Protein AF-A0A257PQI7-F1 (afdb_monomer)

Nearest PDB structures (foldseek):
  3qr8-assembly1_A  TM=7.443E-01  e=5.669E-08  Peduovirus P2
  4s37-assembly6_Q  TM=6.912E-01  e=4.936E-07  Pseudomonas aeruginosa
  4s37-assembly3_G  TM=6.379E-01  e=4.430E-07  Pseudomonas aeruginosa
  7aef-assembly1_q  TM=5.200E-01  e=1.909E-06  Algoriphagus machipongonensis
  6j0m-assembly1_C  TM=5.768E-01  e=4.071E-06  Photorhabdus asymbiotica

Foldseek 3Di:
DVVVVVVVVVVVVVLAAAKFKFFWADADPVQQWTWTQTPDVRDIADTAHEDFPDDDDPDGDDDGDDGGWMWIWGAVVRDSNRIHTDDTDADPVGDDDDADVPKDWDADPQGFIFIADPVGDTDGWQPGDPRDDDDDDPPDDDDDDPFDDDPNDTPVDDDDPPDDDDPDDDDDPDPDD

pLDDT: mean 90.99, std 8.5, range [39.78, 98.12]

Solvent-accessible surface area (backbone atoms only — not comparable to full-atom values): 11338 Å² total; per-residue (Å²): 112,71,68,58,51,52,48,54,50,50,56,60,58,66,63,48,44,68,70,38,44,24,34,28,72,42,72,42,88,88,76,49,30,31,25,34,34,31,56,91,78,71,48,68,52,66,84,24,48,59,62,57,94,41,81,54,96,94,47,66,50,83,79,84,80,54,76,66,41,41,30,36,36,37,32,52,97,15,33,85,88,45,48,32,38,66,50,71,56,71,48,100,91,47,72,77,78,94,67,60,90,80,37,48,76,48,69,50,99,67,54,36,35,45,34,38,46,76,88,73,49,77,46,81,42,38,88,32,82,93,43,74,88,88,86,87,62,100,80,74,87,86,85,90,65,96,60,53,72,59,98,83,44,43,65,79,74,65,82,81,81,92,70,78,91,68,96,72,76,81,71,82,80,78,71,88,129

Radius of gyration: 27.75 Å; Cα contacts (8 Å, |Δi|>4): 233; chains: 1; bounding box: 77×38×82 Å

Secondary structure (DSSP, 8-state):
-HHHHHHHHHHHHHTSPPPEEEEEEEEETTTTEEEEEEETTTEE--SEEPP-SEEETTEEE--PPPTT-EEEEEEGGG-TTSEEEEEEE-BTTBPPPP--TT-EEEE-TT--EEEE-TTS-EEEE--STT-------SS-----SS--EETTEETTT---SSPPP-SPPP-SPPPP-

Structure (mmCIF, N/CA/C/O backbone):
data_AF-A0A257PQI7-F1
#
_entry.id   AF-A0A257PQI7-F1
#
loop_
_atom_site.group_PDB
_atom_site.id
_atom_site.type_symbol
_atom_site.label_atom_id
_atom_site.label_alt_id
_atom_site.label_comp_id
_atom_site.labe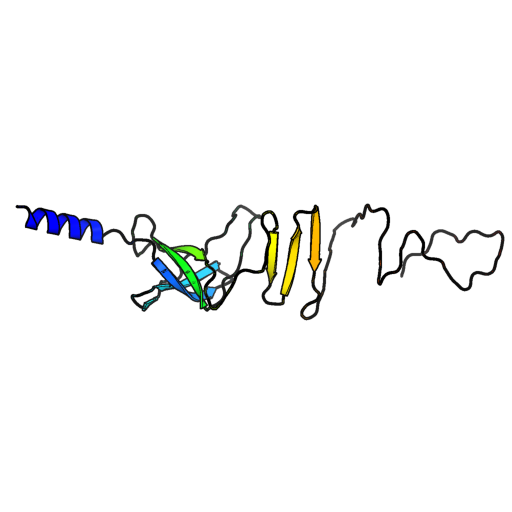l_asym_id
_atom_site.label_entity_id
_atom_site.label_seq_id
_atom_site.pdbx_PDB_ins_code
_atom_site.Cartn_x
_atom_site.Cartn_y
_atom_site.Cartn_z
_atom_site.occupancy
_atom_site.B_iso_or_equiv
_atom_site.auth_seq_id
_atom_site.auth_comp_id
_atom_site.auth_asym_id
_atom_site.auth_atom_id
_atom_site.pdbx_PDB_model_num
ATOM 1 N N . MET A 1 1 ? -38.547 18.983 37.808 1.00 78.81 1 MET A N 1
ATOM 2 C CA . MET A 1 1 ? -38.721 19.033 36.337 1.00 78.81 1 MET A CA 1
ATOM 3 C C . MET A 1 1 ? -37.375 19.045 35.611 1.00 78.81 1 MET A C 1
ATOM 5 O O . MET A 1 1 ? -37.140 18.138 34.829 1.00 78.81 1 MET A O 1
ATOM 9 N N . ILE A 1 2 ? -36.460 19.977 35.915 1.00 90.31 2 ILE A N 1
ATOM 10 C CA . ILE A 1 2 ? -35.155 20.080 35.227 1.00 90.31 2 ILE A CA 1
ATOM 11 C C . ILE A 1 2 ? -34.241 18.849 35.397 1.00 90.31 2 ILE A C 1
ATOM 13 O O . ILE A 1 2 ? -33.637 18.402 34.430 1.00 90.31 2 ILE A O 1
ATOM 17 N N . GLU A 1 3 ? -34.214 18.230 36.581 1.00 93.25 3 GLU A N 1
ATOM 18 C CA . GLU A 1 3 ? -33.419 17.012 36.831 1.00 93.25 3 GLU A CA 1
ATOM 19 C C . GLU A 1 3 ? -33.959 15.779 36.090 1.00 93.25 3 GLU A C 1
ATOM 21 O O . GLU A 1 3 ? -33.195 14.940 35.622 1.00 93.25 3 GLU A O 1
ATOM 26 N N . HIS A 1 4 ? -35.280 15.701 35.895 1.00 90.31 4 HIS A N 1
ATOM 27 C CA . HIS A 1 4 ? -35.891 14.638 35.095 1.00 90.31 4 HIS A CA 1
ATOM 28 C C . HIS A 1 4 ? -35.468 14.765 33.623 1.00 90.31 4 HIS A C 1
ATOM 30 O O . HIS A 1 4 ? -35.110 13.770 32.999 1.00 90.31 4 HIS A O 1
ATOM 36 N N . ILE A 1 5 ? -35.452 15.993 33.091 1.00 92.00 5 ILE A N 1
ATOM 37 C CA . ILE A 1 5 ? -34.998 16.275 31.723 1.00 92.00 5 ILE A CA 1
ATOM 38 C C . ILE A 1 5 ? -33.521 15.900 31.563 1.00 92.00 5 ILE A C 1
ATOM 40 O O . ILE A 1 5 ? -33.185 15.182 30.627 1.00 92.00 5 ILE A O 1
ATOM 44 N N . LYS A 1 6 ? -32.647 16.307 32.496 1.00 94.56 6 LYS A N 1
ATOM 45 C CA . LYS A 1 6 ? -31.221 15.934 32.469 1.00 94.56 6 LYS A CA 1
ATOM 46 C C . LYS A 1 6 ? -31.016 14.419 32.457 1.00 94.56 6 LYS A C 1
ATOM 48 O O . LYS A 1 6 ? -30.188 13.939 31.691 1.00 94.56 6 LYS A O 1
ATOM 53 N N . ARG A 1 7 ? -31.784 13.673 33.260 1.00 93.12 7 ARG A N 1
ATOM 54 C CA . ARG A 1 7 ? -31.714 12.206 33.294 1.00 93.12 7 ARG A CA 1
ATOM 55 C C . ARG A 1 7 ? -32.104 11.580 31.954 1.00 93.12 7 ARG A C 1
ATOM 57 O O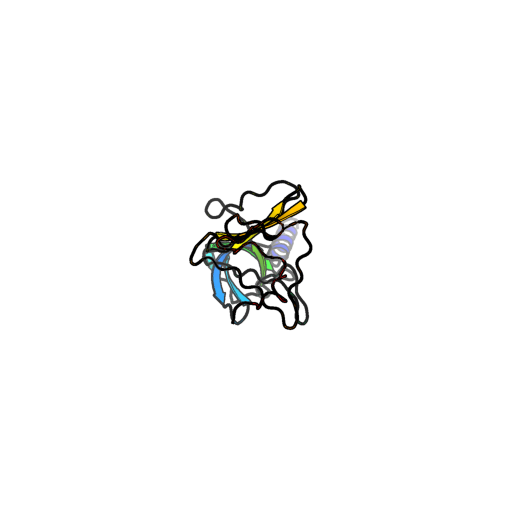 . ARG A 1 7 ? -31.324 10.800 31.426 1.00 93.12 7 ARG A O 1
ATOM 64 N N . ILE A 1 8 ? -33.259 11.948 31.388 1.00 92.56 8 ILE A N 1
ATOM 65 C CA . ILE A 1 8 ? -33.714 11.410 30.089 1.00 92.56 8 ILE A CA 1
ATOM 66 C C . ILE A 1 8 ? -32.708 11.735 28.984 1.00 92.56 8 ILE A C 1
ATOM 68 O O . ILE A 1 8 ? -32.377 10.875 28.175 1.00 92.56 8 ILE A O 1
ATOM 72 N N . VAL A 1 9 ? -32.205 12.971 28.954 1.00 89.94 9 VAL A N 1
ATOM 73 C CA . VAL A 1 9 ? -31.199 13.383 27.969 1.00 89.94 9 VAL A CA 1
ATOM 74 C C . VAL A 1 9 ? -29.905 12.591 28.157 1.00 89.94 9 VAL A C 1
ATOM 76 O O . VAL A 1 9 ? -29.330 12.142 27.172 1.00 89.94 9 VAL A O 1
ATOM 79 N N . GLY A 1 10 ? -29.462 12.367 29.396 1.00 88.94 10 GLY A N 1
ATOM 80 C CA . GLY A 1 10 ? -28.295 11.534 29.691 1.00 88.94 10 GLY A CA 1
ATOM 81 C C . GLY A 1 10 ? -28.466 10.087 29.225 1.00 88.94 10 GLY A C 1
ATOM 82 O O . GLY A 1 10 ? -27.584 9.559 28.553 1.00 88.94 10 GLY A O 1
ATOM 83 N N . GLU A 1 11 ? -29.619 9.474 29.506 1.00 86.62 11 GLU A N 1
ATOM 84 C CA . GLU A 1 11 ? -29.958 8.119 29.051 1.00 86.62 11 GLU A CA 1
ATOM 85 C C . GLU A 1 11 ? -29.973 8.038 27.519 1.00 86.62 11 GLU A C 1
ATOM 87 O O . GLU A 1 11 ? -29.293 7.192 26.943 1.00 86.62 11 GLU A O 1
ATOM 92 N N . TYR A 1 12 ? -30.663 8.965 26.852 1.00 85.25 12 TYR A N 1
ATOM 93 C CA . TYR A 1 12 ? -30.736 9.021 25.392 1.00 85.25 12 TYR A CA 1
ATOM 94 C C . TYR A 1 12 ? -29.359 9.214 24.742 1.00 85.25 12 TYR A C 1
ATOM 96 O O . TYR A 1 12 ? -29.013 8.518 23.793 1.00 85.25 12 TYR A O 1
ATOM 104 N N . LEU A 1 13 ? -28.529 10.116 25.273 1.00 83.81 13 LEU A N 1
ATOM 105 C CA . LEU A 1 13 ? -27.180 10.343 24.748 1.00 83.81 13 LEU A CA 1
ATOM 106 C C . LEU A 1 13 ? -26.245 9.153 24.997 1.00 83.81 13 LEU A C 1
ATOM 108 O O . LEU A 1 13 ? -25.344 8.926 24.193 1.00 83.81 13 LEU A O 1
ATOM 112 N N . SER A 1 14 ? -26.458 8.390 26.074 1.00 81.38 14 SER A N 1
ATOM 113 C CA . SER A 1 14 ? -25.658 7.199 26.386 1.00 81.38 14 SER A CA 1
ATOM 114 C C . SER A 1 14 ? -25.946 6.001 25.475 1.00 81.38 14 SER A C 1
ATOM 116 O O . SER A 1 14 ? -25.125 5.092 25.396 1.00 81.38 14 SER A O 1
ATOM 118 N N . GLN A 1 15 ? -27.076 6.009 24.756 1.00 79.38 15 GLN A N 1
ATOM 119 C CA . GLN A 1 15 ? -27.425 4.958 23.795 1.00 79.38 15 GLN A CA 1
ATOM 120 C C . GLN A 1 15 ? -26.556 4.990 22.533 1.00 79.38 15 GLN A C 1
ATOM 122 O O . GLN A 1 15 ? -26.417 3.965 21.871 1.00 79.38 15 GLN A O 1
ATOM 127 N N . PHE A 1 16 ? -25.958 6.139 22.204 1.00 81.88 16 PHE A N 1
ATOM 128 C CA . PHE A 1 16 ? -25.121 6.286 21.019 1.00 81.88 16 PHE A CA 1
ATOM 129 C C . PHE A 1 16 ? -23.651 6.086 21.365 1.00 81.88 16 PHE A C 1
ATOM 131 O O . PHE A 1 16 ? -23.018 6.923 22.017 1.00 81.88 16 PHE A O 1
ATOM 138 N N . VAL A 1 17 ? -23.077 4.999 20.858 1.00 86.88 17 VAL A N 1
ATOM 139 C CA . VAL A 1 17 ? -21.635 4.790 20.914 1.00 86.88 17 VAL A CA 1
ATOM 140 C C . VAL A 1 17 ? -20.963 5.695 19.886 1.00 86.88 17 VAL A C 1
ATOM 142 O O . VAL A 1 17 ? -21.283 5.689 18.699 1.00 86.88 17 VAL A O 1
ATOM 145 N N . ARG A 1 18 ? -20.025 6.510 20.361 1.00 90.25 18 ARG A N 1
ATOM 146 C CA . ARG A 1 18 ? -19.202 7.383 19.518 1.00 90.25 18 ARG A CA 1
ATOM 147 C C . ARG A 1 18 ? -18.016 6.599 18.956 1.00 90.25 18 ARG A C 1
ATOM 149 O O . ARG A 1 18 ? -17.626 5.610 19.575 1.00 90.25 18 ARG A O 1
ATOM 156 N N . PRO A 1 19 ? -17.399 7.049 17.849 1.00 93.56 19 PRO A N 1
ATOM 157 C CA . PRO A 1 19 ? -16.142 6.478 17.395 1.00 93.56 19 PRO A CA 1
ATOM 158 C C . PRO A 1 19 ? -15.111 6.418 18.520 1.00 93.56 19 PRO A C 1
ATOM 160 O O . PRO A 1 19 ? -14.964 7.371 19.292 1.00 93.56 19 PRO A O 1
ATOM 163 N N . LYS A 1 20 ? -14.403 5.296 18.598 1.00 94.38 20 LYS A N 1
ATOM 164 C CA . LYS A 1 20 ? -13.353 5.054 19.589 1.00 94.38 20 LYS A CA 1
ATOM 165 C C . LYS A 1 20 ? -12.028 4.801 18.897 1.00 94.38 20 LYS A C 1
ATOM 167 O O . LYS A 1 20 ? -11.998 4.372 17.748 1.00 94.38 20 LYS A O 1
ATOM 172 N N . TYR A 1 21 ? -10.938 5.055 19.606 1.00 95.81 21 TYR A N 1
ATOM 173 C CA . TYR A 1 21 ? -9.609 4.649 19.169 1.00 95.81 21 TYR A CA 1
ATOM 174 C C . TYR A 1 21 ? -9.195 3.386 19.908 1.00 95.81 21 TYR A C 1
ATOM 176 O O . TYR A 1 21 ? -9.637 3.138 21.029 1.00 95.81 21 TYR A O 1
ATOM 184 N N . GLY A 1 22 ? -8.362 2.582 19.270 1.00 96.19 22 GLY A N 1
ATOM 185 C CA . GLY A 1 22 ? -7.920 1.323 19.828 1.00 96.19 22 GLY A CA 1
ATOM 186 C C . GLY A 1 22 ? -6.715 0.757 19.102 1.00 96.19 22 GLY A C 1
ATOM 187 O O . GLY A 1 22 ? -6.334 1.240 18.037 1.00 96.19 22 GLY A O 1
ATOM 188 N N . THR A 1 23 ? -6.141 -0.287 19.677 1.00 96.81 23 THR A N 1
ATOM 189 C CA . THR A 1 23 ? -4.967 -0.971 19.134 1.00 96.81 23 THR A CA 1
ATOM 190 C C . THR A 1 23 ? -5.376 -2.296 18.501 1.00 96.81 23 THR A C 1
ATOM 192 O O . THR A 1 23 ? -6.127 -3.062 19.102 1.00 96.81 23 THR A O 1
ATOM 195 N N . VAL A 1 24 ? -4.900 -2.595 17.291 1.00 97.38 24 VAL A N 1
ATOM 196 C CA . VAL A 1 24 ? -5.172 -3.879 16.623 1.00 97.38 24 VAL A CA 1
ATOM 197 C C . VAL A 1 24 ? -4.529 -5.030 17.402 1.00 97.38 24 VAL A C 1
ATOM 199 O O . VAL A 1 24 ? -3.312 -5.056 17.579 1.00 97.38 24 VAL A O 1
ATOM 202 N N . THR A 1 25 ? -5.337 -6.006 17.823 1.00 98.12 25 THR A N 1
ATOM 203 C CA . THR A 1 25 ? -4.895 -7.195 18.581 1.00 98.12 25 THR A CA 1
ATOM 204 C C . THR A 1 25 ? -4.909 -8.475 17.756 1.00 98.12 25 THR A C 1
ATOM 206 O O . THR A 1 25 ? -4.223 -9.439 18.093 1.00 98.12 25 THR A O 1
ATOM 209 N N . SER A 1 26 ? -5.673 -8.523 16.662 1.00 98.06 26 SER A N 1
ATOM 210 C CA . SER A 1 26 ? -5.706 -9.665 15.738 1.00 98.06 26 SER A CA 1
ATOM 211 C C . SER A 1 26 ? -6.090 -9.232 14.324 1.00 98.06 26 SER A C 1
ATOM 213 O O . SER A 1 26 ? -6.890 -8.312 14.147 1.00 98.06 26 SER A O 1
ATOM 215 N N . TYR A 1 27 ? -5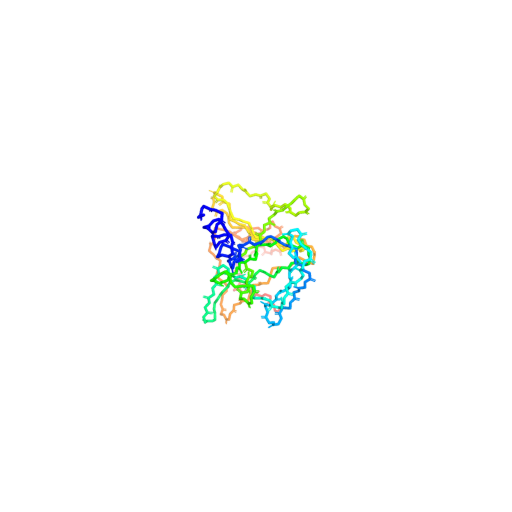.566 -9.938 13.320 1.00 97.50 27 TYR A N 1
ATOM 216 C CA . TYR A 1 27 ? -5.901 -9.763 11.906 1.00 97.50 27 TYR A CA 1
ATOM 217 C C . TYR A 1 27 ? -5.984 -11.126 11.210 1.00 97.50 27 TYR A C 1
ATOM 219 O O . TYR A 1 27 ? -5.068 -11.936 11.332 1.00 97.50 27 TYR A O 1
ATOM 227 N N . ASP A 1 28 ? -7.076 -11.368 10.484 1.00 96.88 28 ASP A N 1
ATOM 228 C CA . ASP A 1 28 ? -7.239 -12.528 9.606 1.00 96.88 28 ASP A CA 1
ATOM 229 C C . ASP A 1 28 ? -7.201 -12.079 8.140 1.00 96.88 28 ASP A C 1
ATOM 231 O O . ASP A 1 28 ? -8.113 -11.405 7.650 1.00 96.88 28 ASP A O 1
ATOM 235 N N . SER A 1 29 ? -6.144 -12.476 7.432 1.00 94.69 29 SER A N 1
ATOM 236 C CA . SER A 1 29 ? -5.918 -12.138 6.026 1.00 94.69 29 SER A CA 1
ATOM 237 C C . SER A 1 29 ? -6.810 -12.902 5.047 1.00 94.69 29 SER A C 1
ATOM 239 O O . SER A 1 29 ? -6.901 -12.492 3.893 1.00 94.69 29 SER A O 1
ATOM 241 N N . ASN A 1 30 ? -7.484 -13.973 5.479 1.00 94.75 30 ASN A N 1
ATOM 242 C CA . ASN A 1 30 ? -8.398 -14.732 4.622 1.00 94.75 30 ASN A CA 1
ATOM 243 C C . ASN A 1 30 ? -9.791 -14.098 4.576 1.00 94.75 30 ASN A C 1
ATOM 245 O O . ASN A 1 30 ? -10.467 -14.150 3.551 1.00 94.75 30 ASN A O 1
ATOM 249 N N . THR A 1 31 ? -10.230 -13.512 5.693 1.00 93.81 31 THR A N 1
ATOM 250 C CA . THR A 1 31 ? -11.565 -12.903 5.820 1.00 93.81 31 THR A CA 1
ATOM 251 C C . THR A 1 31 ? -11.538 -11.376 5.859 1.00 93.81 31 THR A C 1
ATOM 253 O O . THR A 1 31 ? -12.597 -10.749 5.821 1.00 93.81 31 THR A O 1
ATOM 256 N N . TYR A 1 32 ? -10.347 -10.768 5.903 1.00 93.19 32 TYR A N 1
ATOM 257 C CA . TYR A 1 32 ? -10.128 -9.323 6.023 1.00 93.19 32 TYR A CA 1
ATOM 258 C C . TYR A 1 32 ? -10.868 -8.713 7.218 1.00 93.19 32 TYR A C 1
ATOM 260 O O . TYR A 1 32 ? -11.491 -7.650 7.131 1.00 93.19 32 TYR A O 1
ATOM 268 N N . ARG A 1 33 ? -10.801 -9.416 8.351 1.00 96.25 33 ARG A N 1
ATOM 269 C CA . ARG A 1 33 ? -11.377 -8.988 9.625 1.00 96.25 33 ARG A CA 1
ATOM 270 C C . ARG A 1 33 ? -10.291 -8.746 10.652 1.00 96.25 33 ARG A C 1
ATO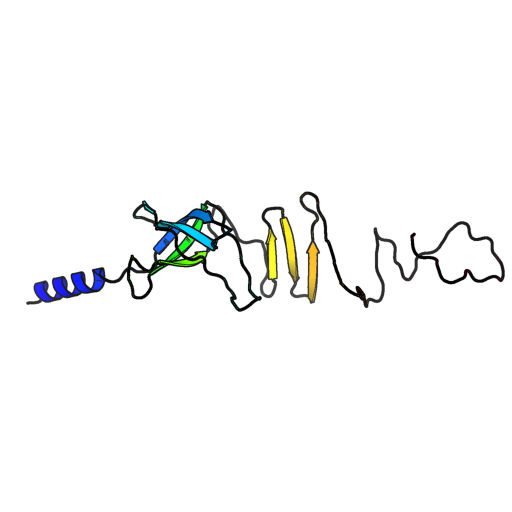M 272 O O . ARG A 1 33 ? -9.209 -9.328 10.595 1.00 96.25 33 ARG A O 1
ATOM 279 N N . VAL A 1 34 ? -10.602 -7.879 11.603 1.00 97.62 34 VAL A N 1
ATOM 280 C CA . VAL A 1 34 ? -9.691 -7.473 12.672 1.00 97.62 34 VAL A CA 1
ATOM 281 C C . VAL A 1 34 ? -10.387 -7.538 14.019 1.00 97.62 34 VAL A C 1
ATOM 283 O O . VAL A 1 34 ? -11.614 -7.471 14.101 1.00 97.62 34 VAL A O 1
ATOM 286 N N . LYS A 1 35 ? -9.585 -7.624 15.073 1.00 97.94 35 LYS A N 1
ATOM 287 C CA . LYS A 1 35 ? -10.000 -7.285 16.430 1.00 97.94 35 LYS A CA 1
ATOM 288 C C . LYS A 1 35 ? -9.189 -6.103 16.926 1.00 97.94 35 LYS A C 1
ATOM 290 O O . LYS A 1 35 ? -8.010 -5.972 16.588 1.00 97.94 35 LYS A O 1
ATOM 295 N N . VAL A 1 36 ? -9.834 -5.249 17.708 1.00 97.88 36 VAL A N 1
ATOM 296 C CA . VAL A 1 36 ? -9.238 -4.025 18.238 1.00 97.88 36 VAL A CA 1
ATOM 297 C C . VAL A 1 36 ? -9.510 -3.949 19.736 1.00 97.88 36 VAL A C 1
ATOM 299 O O . VAL A 1 36 ? -10.651 -4.108 20.163 1.00 97.88 36 VAL A O 1
ATOM 302 N N . MET A 1 37 ? -8.474 -3.681 20.529 1.00 97.75 37 MET A N 1
ATOM 303 C CA . MET A 1 37 ? -8.604 -3.295 21.931 1.00 97.75 37 MET A CA 1
ATOM 304 C C . MET A 1 37 ? -8.984 -1.819 22.004 1.00 97.75 37 MET A C 1
ATOM 306 O O . MET A 1 37 ? -8.196 -0.966 21.601 1.00 97.75 37 MET A O 1
ATOM 310 N N . LEU A 1 38 ? -10.191 -1.508 22.470 1.00 96.50 38 LEU A N 1
ATOM 311 C CA . LEU A 1 38 ? -10.692 -0.137 22.555 1.00 96.50 38 LEU A CA 1
ATOM 312 C C . LEU A 1 38 ? -10.115 0.583 23.778 1.00 96.50 38 LEU A C 1
ATOM 314 O O . LEU A 1 38 ? -10.189 0.066 24.890 1.00 96.50 38 LEU A O 1
ATOM 318 N N . HIS A 1 39 ? -9.626 1.806 23.579 1.00 94.19 39 HIS A N 1
ATOM 319 C CA . HIS A 1 39 ? -9.133 2.672 24.647 1.00 94.19 39 HIS A CA 1
ATOM 320 C C . HIS A 1 39 ? -10.172 3.750 25.011 1.00 94.19 39 HIS A C 1
ATOM 322 O O . HIS A 1 39 ? -10.856 4.268 24.119 1.00 94.19 39 HIS A O 1
ATOM 328 N N . PRO A 1 40 ? -10.257 4.159 26.294 1.00 93.62 40 PRO A N 1
ATOM 329 C CA . PRO A 1 40 ? -9.458 3.700 27.441 1.00 93.62 40 PRO A CA 1
ATOM 330 C C . PRO A 1 40 ? -10.040 2.483 28.186 1.00 93.62 40 PRO A C 1
ATOM 332 O O . PRO A 1 40 ? -9.517 2.113 29.230 1.00 93.62 40 PRO A O 1
ATOM 335 N N . GLU A 1 41 ? -11.162 1.910 27.738 1.00 90.62 41 GLU A N 1
ATOM 336 C CA . GLU A 1 41 ? -11.882 0.899 28.529 1.00 90.62 41 GLU A CA 1
ATOM 337 C C . GLU A 1 41 ? -11.260 -0.503 28.503 1.00 90.62 41 GLU A C 1
ATOM 339 O O . GLU A 1 41 ? -11.696 -1.360 29.267 1.00 90.62 41 GLU A O 1
ATOM 344 N N . GLU A 1 42 ? -10.265 -0.737 27.645 1.00 94.81 42 GLU A N 1
ATOM 345 C CA . GLU A 1 42 ? -9.585 -2.026 27.467 1.00 94.81 42 GLU A CA 1
ATOM 346 C C . GLU A 1 42 ? -10.571 -3.169 27.176 1.00 94.81 42 GLU A C 1
ATOM 348 O O . GLU A 1 42 ? -10.492 -4.272 27.722 1.00 94.81 42 GLU A O 1
ATOM 353 N N . ILE A 1 43 ? -11.532 -2.884 26.290 1.00 94.06 43 ILE A N 1
ATOM 354 C CA . ILE A 1 43 ? -12.513 -3.856 25.800 1.00 94.06 43 ILE A CA 1
ATOM 355 C C . ILE A 1 43 ? -12.142 -4.250 24.374 1.00 94.06 43 ILE A C 1
ATOM 357 O O . ILE A 1 43 ? -12.108 -3.406 23.477 1.00 94.06 43 ILE A O 1
ATOM 361 N N . GLU A 1 44 ? -11.916 -5.542 24.148 1.00 96.50 44 GLU A N 1
ATOM 362 C CA . GLU A 1 44 ? -11.669 -6.076 22.810 1.00 96.50 44 GLU A CA 1
ATOM 363 C C . GLU A 1 44 ? -12.979 -6.194 22.019 1.00 96.50 44 GLU A C 1
ATOM 365 O O . GLU A 1 44 ? -13.999 -6.677 22.519 1.00 96.50 44 GLU A O 1
ATOM 370 N N . THR A 1 45 ? -12.956 -5.780 20.755 1.00 96.31 45 THR A N 1
ATOM 371 C CA . THR A 1 45 ? -14.075 -6.004 19.840 1.00 96.31 45 THR A CA 1
ATOM 372 C C . THR A 1 45 ? -14.219 -7.482 19.462 1.00 96.31 45 THR A C 1
ATOM 374 O O . THR A 1 45 ? -13.282 -8.280 19.514 1.00 96.31 45 THR A O 1
ATOM 377 N N . GLY A 1 46 ? -15.389 -7.844 18.931 1.00 96.06 46 GLY A N 1
ATOM 378 C CA . GLY A 1 46 ? -15.488 -9.022 18.069 1.00 96.06 46 GLY A CA 1
ATOM 379 C C . GLY A 1 46 ? -14.669 -8.861 16.779 1.00 96.06 46 GLY A C 1
ATOM 380 O O . GLY A 1 46 ? -13.972 -7.865 16.574 1.00 96.06 46 GLY A O 1
ATOM 381 N N . TRP A 1 47 ? -14.788 -9.834 15.875 1.00 97.31 47 TRP A N 1
ATOM 382 C CA . TRP A 1 47 ? -14.248 -9.705 14.521 1.00 97.31 47 TRP A CA 1
ATOM 383 C C . TRP A 1 47 ? -15.053 -8.678 13.726 1.00 97.31 47 TRP A C 1
ATOM 385 O O . TRP A 1 47 ? -16.192 -8.945 13.341 1.00 97.31 47 TRP A O 1
ATOM 395 N N . ILE A 1 48 ? -14.445 -7.526 13.466 1.00 97.19 48 ILE A N 1
ATOM 396 C CA . ILE A 1 48 ? -15.044 -6.416 12.722 1.00 97.19 48 ILE A CA 1
ATOM 397 C C . ILE A 1 48 ? -14.391 -6.268 11.347 1.00 97.19 48 ILE A C 1
ATOM 399 O O . ILE A 1 48 ? -13.285 -6.759 11.106 1.00 97.19 48 ILE A O 1
ATOM 403 N N . GLN A 1 49 ? -15.088 -5.607 10.426 1.00 94.94 49 GLN A N 1
ATOM 404 C CA . GLN A 1 49 ? -14.625 -5.439 9.050 1.00 94.94 49 GLN A CA 1
ATOM 405 C C . GLN A 1 49 ? -13.456 -4.445 8.967 1.00 94.94 49 GLN A C 1
ATOM 407 O O . GLN A 1 49 ? -13.512 -3.369 9.565 1.00 94.94 49 GLN A O 1
ATOM 412 N N . LEU A 1 50 ? -12.425 -4.789 8.187 1.00 94.50 50 LEU A N 1
ATOM 413 C CA . LEU A 1 50 ? -11.340 -3.880 7.812 1.00 94.50 50 LEU A CA 1
ATOM 414 C C . LEU A 1 50 ? -11.817 -2.874 6.749 1.00 94.50 50 LEU A C 1
ATOM 416 O O . LEU A 1 50 ? -12.341 -3.279 5.708 1.00 94.50 50 LEU A O 1
ATOM 420 N N . SER A 1 51 ? -11.589 -1.576 6.969 1.00 92.38 51 SER A N 1
ATOM 421 C CA . SER A 1 51 ? -11.771 -0.544 5.938 1.00 92.38 51 SER A CA 1
ATOM 422 C C . SER A 1 51 ? -10.754 -0.684 4.807 1.00 92.38 51 SER A C 1
ATOM 424 O O . SER A 1 51 ? -9.563 -0.887 5.059 1.00 92.38 51 SER A O 1
ATOM 426 N N . ALA A 1 52 ? -11.196 -0.426 3.578 1.00 91.88 52 ALA A N 1
ATOM 427 C CA . ALA A 1 52 ? -10.341 -0.277 2.407 1.00 91.88 52 ALA A CA 1
ATOM 428 C C . ALA A 1 52 ? -10.616 1.073 1.718 1.00 91.88 52 ALA A C 1
ATOM 430 O O . ALA A 1 52 ? -11.771 1.498 1.665 1.00 91.88 52 ALA A O 1
ATOM 431 N N . PRO A 1 53 ? -9.588 1.750 1.173 1.00 91.69 53 PRO A N 1
ATOM 432 C CA . PRO A 1 53 ? -9.766 3.041 0.506 1.00 91.69 53 PRO A CA 1
ATOM 433 C C . PRO A 1 53 ? -10.528 2.941 -0.823 1.00 91.69 53 PRO A C 1
ATOM 435 O O . PRO A 1 53 ? -11.121 3.924 -1.258 1.00 91.69 53 PRO A O 1
ATOM 438 N N . PHE A 1 54 ? -10.520 1.776 -1.478 1.00 93.19 54 PHE A N 1
ATOM 439 C CA . PHE A 1 54 ? -11.303 1.507 -2.683 1.00 93.19 54 PHE A CA 1
ATOM 440 C C . PHE A 1 54 ? -11.672 0.025 -2.768 1.00 93.19 54 PHE A C 1
ATOM 442 O O . PHE A 1 54 ? -10.854 -0.845 -2.462 1.00 93.19 54 PHE A O 1
ATOM 449 N N . VAL A 1 55 ? -12.915 -0.242 -3.180 1.00 93.62 55 VAL A N 1
ATOM 450 C CA . VAL A 1 55 ? -13.531 -1.575 -3.228 1.00 93.62 55 VAL A CA 1
ATOM 451 C C . VAL A 1 55 ? -14.420 -1.685 -4.467 1.00 93.62 55 VAL A C 1
ATOM 453 O O . VAL A 1 55 ? -15.210 -0.782 -4.738 1.00 93.62 55 VAL A O 1
ATOM 456 N N . GLY A 1 56 ? -14.354 -2.812 -5.177 1.00 93.12 56 GLY A N 1
ATOM 457 C CA . GLY A 1 56 ? -15.354 -3.198 -6.168 1.00 93.12 56 GLY A CA 1
ATOM 458 C C . GLY A 1 56 ? -15.156 -4.610 -6.718 1.00 93.12 56 GLY A C 1
ATOM 459 O O . GLY A 1 56 ? -14.249 -5.338 -6.315 1.00 93.12 56 GLY A O 1
ATOM 460 N N . GLY A 1 57 ? -16.041 -5.023 -7.630 1.00 93.50 57 GLY A N 1
ATOM 461 C CA . GLY A 1 57 ? -15.980 -6.342 -8.262 1.00 93.50 57 GLY A CA 1
ATOM 462 C C . GLY A 1 57 ? -14.700 -6.492 -9.084 1.00 93.50 57 GLY A C 1
ATOM 463 O O . GLY A 1 57 ? -14.613 -5.943 -10.177 1.00 93.50 57 GLY A O 1
ATOM 464 N N . SER A 1 58 ? -13.716 -7.214 -8.540 1.00 90.81 58 SER A N 1
ATOM 465 C CA . SER A 1 58 ? -12.388 -7.445 -9.135 1.00 90.81 58 SER A CA 1
ATOM 466 C C . SER A 1 58 ? -11.433 -6.239 -9.169 1.00 90.81 58 SER A C 1
ATOM 468 O O . SER A 1 58 ? -10.453 -6.270 -9.908 1.00 90.81 58 SER A O 1
ATOM 470 N N . PHE A 1 59 ? -11.651 -5.208 -8.344 1.00 91.19 59 PHE A N 1
ATOM 471 C CA . PHE A 1 59 ? -10.668 -4.136 -8.127 1.00 91.19 59 PHE A CA 1
ATOM 472 C C . PHE A 1 59 ? -10.692 -3.628 -6.677 1.00 91.19 59 PHE A C 1
ATOM 474 O O . PHE A 1 59 ? -11.712 -3.703 -5.995 1.00 91.19 59 PHE A O 1
ATOM 481 N N . GLY A 1 60 ? -9.574 -3.093 -6.192 1.00 92.62 60 GLY A N 1
ATOM 482 C CA . GLY A 1 60 ? -9.469 -2.585 -4.824 1.00 92.62 60 GLY A CA 1
ATOM 483 C C . GLY A 1 60 ? -8.023 -2.342 -4.397 1.00 92.62 60 GLY A C 1
ATOM 484 O O . GLY A 1 60 ? -7.096 -2.729 -5.107 1.00 92.62 60 GLY A O 1
ATOM 485 N N . ALA A 1 61 ? -7.835 -1.733 -3.225 1.00 92.56 61 ALA A N 1
ATOM 486 C CA . ALA A 1 61 ? -6.574 -1.813 -2.491 1.00 92.56 61 ALA A CA 1
ATOM 487 C C . ALA A 1 61 ? -6.839 -2.267 -1.078 1.00 92.56 61 ALA A C 1
ATOM 489 O O . ALA A 1 61 ? -7.686 -1.725 -0.370 1.00 92.56 61 ALA A O 1
ATOM 490 N N . VAL A 1 62 ? -6.033 -3.232 -0.669 1.00 90.25 62 VAL A N 1
ATOM 491 C CA . VAL A 1 62 ? -6.057 -3.785 0.667 1.00 90.25 62 VAL A CA 1
ATOM 492 C C . VAL A 1 62 ? -4.692 -3.541 1.278 1.00 90.25 62 VAL A C 1
ATOM 494 O O . VAL A 1 62 ? -3.674 -3.999 0.767 1.00 90.25 62 VAL A O 1
ATOM 497 N N . PHE A 1 63 ? -4.685 -2.818 2.389 1.00 92.06 63 PHE A N 1
ATOM 498 C CA . PHE A 1 63 ? -3.494 -2.597 3.195 1.00 92.06 63 PHE A CA 1
ATOM 499 C C . PHE A 1 63 ? -3.669 -3.404 4.478 1.00 92.06 63 PHE A C 1
ATOM 501 O O . PHE A 1 63 ? -4.423 -2.985 5.355 1.00 92.06 63 PHE A O 1
ATOM 508 N N . GLY A 1 64 ? -3.032 -4.570 4.581 1.00 93.00 64 GLY A N 1
ATOM 509 C CA . GLY A 1 64 ? -3.128 -5.405 5.783 1.00 93.00 64 GLY A CA 1
ATOM 510 C C . GLY A 1 64 ? -2.605 -4.658 7.020 1.00 93.00 64 GLY A C 1
ATOM 511 O O . GLY A 1 64 ? -1.577 -3.989 6.911 1.00 93.00 64 GLY A O 1
ATOM 512 N N . PRO A 1 65 ? -3.313 -4.680 8.161 1.00 94.50 65 PRO A N 1
ATOM 513 C CA . PRO A 1 65 ? -2.810 -4.108 9.403 1.00 94.50 65 PRO A CA 1
ATOM 514 C C . PRO A 1 65 ? -1.783 -5.019 10.068 1.00 94.50 65 PRO A C 1
ATOM 516 O O . PRO A 1 65 ? -1.795 -6.238 9.881 1.00 94.50 65 PRO A O 1
ATOM 519 N N . SER A 1 66 ? -0.932 -4.410 10.885 1.00 93.25 66 SER A N 1
ATOM 520 C CA . SER A 1 66 ? -0.079 -5.122 11.833 1.00 93.25 66 SER A CA 1
ATOM 521 C C . SER A 1 66 ? -0.724 -5.136 13.215 1.00 93.25 66 SER A C 1
ATOM 523 O O . SER A 1 66 ? -1.516 -4.261 13.571 1.00 93.25 66 SER A O 1
ATOM 525 N N . ILE A 1 67 ? -0.374 -6.140 14.018 1.00 95.75 67 ILE A N 1
ATOM 526 C CA . ILE A 1 67 ? -0.688 -6.116 15.449 1.00 95.75 67 ILE A CA 1
ATOM 527 C C . ILE A 1 67 ? 0.051 -4.931 16.074 1.00 95.75 67 ILE A C 1
ATOM 529 O O . ILE A 1 67 ? 1.243 -4.758 15.827 1.00 95.75 67 ILE A O 1
ATOM 533 N N . GLY A 1 68 ? -0.657 -4.125 16.864 1.00 94.25 68 GLY A N 1
ATOM 534 C CA . GLY A 1 68 ? -0.133 -2.877 17.421 1.00 94.25 68 GLY A CA 1
ATOM 535 C C . GLY A 1 68 ? -0.518 -1.612 16.646 1.00 94.25 68 GLY A C 1
ATOM 536 O O . GLY A 1 68 ? -0.313 -0.522 17.171 1.00 94.25 68 GLY A O 1
ATOM 537 N N . ASP A 1 69 ? -1.111 -1.722 15.451 1.00 95.38 69 ASP A N 1
ATOM 538 C CA . ASP A 1 69 ? -1.567 -0.547 14.698 1.00 95.38 69 ASP A CA 1
ATOM 539 C C . ASP A 1 69 ? -2.652 0.220 15.474 1.00 95.38 69 ASP A C 1
ATOM 541 O O . ASP A 1 69 ? -3.622 -0.369 15.964 1.00 95.38 69 ASP A O 1
ATOM 545 N N . LEU A 1 70 ? -2.539 1.551 15.514 1.00 96.25 70 LEU A N 1
ATOM 546 C CA . LEU A 1 70 ? -3.587 2.428 16.032 1.00 96.25 70 LEU A CA 1
ATOM 547 C C . LEU A 1 70 ? -4.723 2.561 15.011 1.00 96.25 70 LEU A C 1
ATOM 549 O O . LEU A 1 70 ? -4.514 2.948 13.857 1.00 96.25 70 LEU A O 1
ATOM 553 N N . ALA A 1 71 ? -5.948 2.302 15.459 1.00 96.38 71 ALA A N 1
ATOM 554 C CA . ALA A 1 71 ? -7.143 2.291 14.633 1.00 96.38 71 ALA A CA 1
ATOM 555 C C . ALA A 1 71 ? -8.281 3.116 15.239 1.00 96.38 71 ALA A C 1
ATOM 557 O O . ALA A 1 71 ? -8.466 3.150 16.454 1.00 96.38 71 ALA A O 1
ATOM 558 N N . ARG A 1 72 ? -9.091 3.735 14.374 1.00 96.38 72 ARG A N 1
ATOM 559 C CA . ARG A 1 72 ? -10.421 4.241 14.732 1.00 96.38 72 ARG A CA 1
ATOM 560 C C . ARG A 1 72 ? -11.456 3.164 14.443 1.00 96.38 72 ARG A C 1
ATOM 562 O O . ARG A 1 72 ? -11.493 2.613 13.341 1.00 96.38 72 ARG A O 1
ATOM 569 N N . VAL A 1 73 ? -12.316 2.915 15.417 1.00 96.75 73 VAL A N 1
ATOM 570 C CA . VAL A 1 73 ? -13.485 2.047 15.319 1.00 96.75 73 VAL A CA 1
ATOM 571 C C . VAL A 1 73 ? -14.725 2.925 15.288 1.00 96.75 73 VAL A C 1
ATOM 573 O O . VAL A 1 73 ? -14.966 3.702 16.212 1.00 96.75 73 VAL A O 1
ATOM 576 N N . ASP A 1 74 ? -15.491 2.805 14.211 1.00 95.50 74 ASP A N 1
ATOM 577 C CA . ASP A 1 74 ? -16.767 3.484 14.032 1.00 95.50 74 ASP A CA 1
ATOM 578 C C . ASP A 1 74 ? -17.907 2.518 14.382 1.00 95.50 74 ASP A C 1
ATOM 580 O O . ASP A 1 74 ? -17.819 1.315 14.131 1.00 95.50 74 ASP A O 1
ATOM 584 N N . PHE A 1 75 ? -18.980 3.049 14.962 1.00 93.81 75 PHE A N 1
ATOM 585 C CA . PHE A 1 75 ? -20.158 2.284 15.370 1.00 93.81 75 PHE A CA 1
ATOM 586 C C . PHE A 1 75 ? -21.346 2.735 14.530 1.00 93.81 75 PHE A C 1
ATOM 588 O O . PHE A 1 75 ? -21.804 3.876 14.647 1.00 93.81 75 PHE A O 1
ATOM 595 N N . LEU A 1 76 ? -21.816 1.859 13.644 1.00 91.62 76 LEU A N 1
ATOM 596 C CA . LEU A 1 76 ? -22.911 2.170 12.734 1.00 91.62 76 LEU A CA 1
ATOM 597 C C . LEU A 1 76 ? -24.180 2.442 13.538 1.00 91.62 76 LEU A C 1
ATOM 599 O O . LEU A 1 76 ? -24.527 1.685 14.444 1.00 91.62 76 LEU A O 1
ATOM 603 N N . GLU A 1 77 ? -24.832 3.566 13.234 1.00 88.44 77 GLU A N 1
ATOM 604 C CA . GLU A 1 77 ? -26.041 4.032 13.929 1.00 88.44 77 GLU A CA 1
ATOM 605 C C . GLU A 1 77 ? -25.869 4.165 15.459 1.00 88.44 77 GLU A C 1
ATOM 607 O O . GLU A 1 77 ? -26.84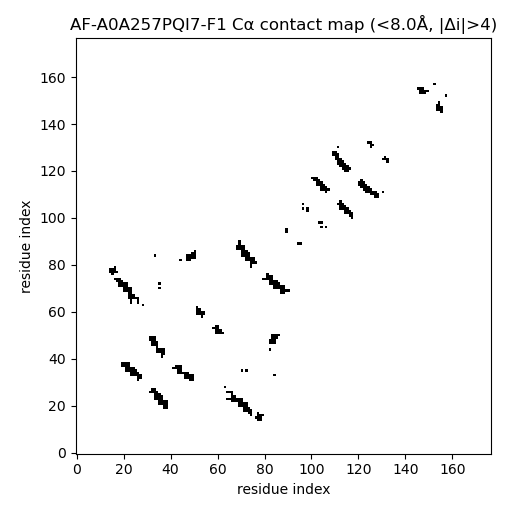0 4.192 16.208 1.00 88.44 77 GLU A O 1
ATOM 612 N N . GLY A 1 78 ? -24.624 4.259 15.943 1.00 85.00 78 GLY A N 1
ATOM 613 C CA . GLY A 1 78 ? -24.306 4.298 17.369 1.00 85.00 78 GLY A CA 1
ATOM 614 C C . GLY A 1 78 ? -24.451 2.956 18.095 1.00 85.00 78 GLY A C 1
ATOM 615 O O . GLY A 1 78 ? -24.383 2.940 19.321 1.00 85.00 78 GLY A O 1
ATOM 616 N N . SER A 1 79 ? -24.623 1.836 17.385 1.00 86.75 79 SER A N 1
ATOM 617 C CA . SER A 1 79 ? -24.737 0.503 17.986 1.00 86.75 79 SER A CA 1
ATOM 618 C C . SER A 1 79 ? -23.367 -0.131 18.244 1.00 86.75 79 SER A C 1
ATOM 620 O O . SER A 1 79 ? -22.568 -0.321 17.326 1.00 86.75 79 SER A O 1
ATOM 622 N N . ALA A 1 80 ? -23.127 -0.568 19.487 1.00 83.31 80 ALA A N 1
ATOM 623 C CA . ALA A 1 80 ? -21.936 -1.342 19.861 1.00 83.31 80 ALA A CA 1
ATOM 624 C C . ALA A 1 80 ? -21.813 -2.673 19.092 1.00 83.31 80 ALA A C 1
ATOM 626 O O . ALA A 1 80 ? -20.720 -3.218 18.956 1.00 83.31 80 ALA A O 1
ATOM 627 N N . GLN A 1 81 ? -22.936 -3.206 18.606 1.00 86.75 81 GLN A N 1
ATOM 628 C CA . GLN A 1 81 ? -23.008 -4.475 17.886 1.00 86.75 81 GLN A CA 1
ATOM 629 C C . GLN A 1 81 ? -22.641 -4.330 16.403 1.00 86.75 81 GLN A C 1
ATOM 631 O O . GLN A 1 81 ? -22.386 -5.335 15.743 1.00 86.75 81 GLN A O 1
ATOM 636 N N . ALA A 1 82 ? -22.588 -3.102 15.883 1.00 90.44 82 ALA A N 1
ATOM 637 C CA . ALA A 1 82 ? -22.311 -2.803 14.483 1.00 90.44 82 ALA A CA 1
ATOM 638 C C . ALA A 1 82 ? -21.012 -1.995 14.334 1.00 90.44 82 ALA A C 1
ATOM 640 O O . ALA A 1 82 ? -20.989 -0.901 13.771 1.00 90.44 82 ALA A O 1
ATOM 641 N N . ALA A 1 83 ? -19.922 -2.533 14.879 1.00 94.50 83 ALA A N 1
ATOM 642 C CA . ALA A 1 83 ? -18.606 -1.911 14.817 1.00 94.50 83 ALA A CA 1
ATOM 643 C C . ALA A 1 83 ? -17.868 -2.236 13.505 1.00 94.50 83 ALA A C 1
ATOM 645 O O . ALA A 1 83 ? -17.902 -3.367 13.014 1.00 94.50 83 ALA A O 1
ATOM 646 N N . ILE A 1 84 ? -17.152 -1.247 12.970 1.00 95.69 84 ILE A N 1
ATOM 647 C CA . ILE A 1 84 ? -16.262 -1.371 11.809 1.00 95.69 84 ILE A CA 1
ATOM 648 C C . ILE A 1 84 ? -14.947 -0.635 12.076 1.00 95.69 84 ILE A C 1
ATOM 650 O O . ILE A 1 84 ? -14.921 0.368 12.788 1.00 95.69 84 ILE A O 1
ATOM 654 N N . MET A 1 85 ? -13.841 -1.101 11.494 1.00 95.62 85 MET A N 1
ATOM 655 C CA . MET A 1 85 ? -12.610 -0.309 11.481 1.00 95.62 85 MET A CA 1
ATOM 656 C C . MET A 1 85 ? -12.761 0.777 10.414 1.00 95.62 85 MET A C 1
ATOM 658 O O . MET A 1 85 ? -13.005 0.450 9.259 1.00 95.62 85 MET A O 1
ATOM 662 N N . GLY A 1 86 ? -12.631 2.048 10.794 1.00 86.31 86 GLY A N 1
ATOM 663 C CA . GLY A 1 86 ? -12.798 3.185 9.884 1.00 86.31 86 GLY A CA 1
ATOM 664 C C . GLY A 1 86 ? -11.497 3.674 9.249 1.00 86.31 86 GLY A C 1
ATOM 665 O O . GLY A 1 86 ? -11.477 4.054 8.081 1.00 86.31 86 GLY A O 1
ATOM 666 N N . GLY A 1 87 ? -10.404 3.680 10.013 1.00 87.69 87 GLY A N 1
ATOM 667 C CA . GLY A 1 87 ? -9.102 4.154 9.548 1.00 87.69 87 GLY A CA 1
ATOM 668 C C . GLY A 1 87 ? -7.981 3.824 10.524 1.00 87.69 87 GLY A C 1
ATOM 669 O O . GLY A 1 87 ? -8.233 3.428 11.663 1.00 87.69 87 GLY A O 1
ATOM 670 N N . ARG A 1 88 ? -6.741 3.995 10.067 1.00 93.12 88 ARG A N 1
ATOM 671 C CA . ARG A 1 88 ? -5.522 3.804 10.860 1.00 93.12 88 ARG A CA 1
ATOM 672 C C . ARG A 1 88 ? -4.699 5.077 10.870 1.00 93.12 88 ARG A C 1
ATOM 674 O O . ARG A 1 88 ? -4.768 5.860 9.923 1.00 93.12 88 ARG A O 1
ATOM 681 N N . PHE A 1 89 ? -3.941 5.265 11.940 1.00 93.25 89 PHE A N 1
ATOM 682 C CA . PHE A 1 89 ? -3.213 6.499 12.193 1.00 93.25 89 PHE A CA 1
ATOM 683 C C . PHE A 1 89 ? -1.779 6.197 12.598 1.00 93.25 89 PHE A C 1
ATOM 685 O O . PHE A 1 89 ? -1.508 5.230 13.307 1.00 93.25 89 PHE A O 1
ATOM 692 N N . PHE A 1 90 ? -0.869 7.060 12.158 1.00 93.44 90 PHE A N 1
ATOM 693 C CA . PHE A 1 90 ? 0.484 7.091 12.691 1.00 93.44 90 PHE A CA 1
ATOM 694 C C . PHE A 1 90 ? 0.460 7.530 14.158 1.00 93.44 90 PHE A C 1
ATOM 696 O O . PHE A 1 90 ? -0.425 8.274 14.584 1.00 93.44 90 PHE A O 1
ATOM 703 N N . HIS A 1 91 ? 1.447 7.074 14.914 1.00 91.50 91 HIS A N 1
ATOM 704 C CA . HIS A 1 91 ? 1.651 7.421 16.318 1.00 91.50 91 HIS A CA 1
ATOM 705 C C . HIS A 1 91 ? 3.154 7.424 16.622 1.00 91.50 91 HIS A C 1
ATOM 707 O O . HIS A 1 91 ? 3.964 7.089 15.761 1.00 91.50 91 HIS A O 1
ATOM 713 N N . ASP A 1 92 ? 3.547 7.762 17.848 1.00 89.69 92 ASP A N 1
ATOM 714 C CA . ASP A 1 92 ? 4.963 7.947 18.203 1.00 89.69 92 ASP A CA 1
ATOM 715 C C . ASP A 1 92 ? 5.842 6.700 17.979 1.00 89.69 92 ASP A C 1
ATOM 717 O O . ASP A 1 92 ? 7.050 6.818 17.787 1.00 89.69 92 ASP A O 1
ATOM 721 N N . GLY A 1 93 ? 5.243 5.503 17.969 1.00 88.62 93 GLY A N 1
ATOM 722 C CA . GLY A 1 93 ? 5.932 4.241 17.675 1.00 88.62 93 GLY A CA 1
ATOM 723 C C . GLY A 1 93 ? 5.956 3.855 16.191 1.00 88.62 93 GLY A C 1
ATOM 724 O O . GLY A 1 93 ? 6.782 3.036 15.799 1.00 88.62 93 GLY A O 1
ATOM 725 N N . LEU A 1 94 ? 5.080 4.438 15.366 1.00 89.50 94 LEU A N 1
ATOM 726 C CA . LEU A 1 94 ? 4.962 4.184 13.928 1.00 89.50 94 LEU A CA 1
ATOM 727 C C . LEU A 1 94 ? 4.722 5.509 13.204 1.00 89.50 94 LEU A C 1
ATOM 729 O O . LEU A 1 94 ? 3.592 5.993 13.108 1.00 89.50 94 LEU A O 1
ATOM 733 N N . THR A 1 95 ? 5.798 6.098 12.694 1.00 90.94 95 THR A N 1
ATOM 734 C CA . THR A 1 95 ? 5.775 7.397 12.018 1.00 90.94 95 THR A CA 1
ATOM 735 C C . THR A 1 95 ? 5.543 7.251 10.511 1.00 90.94 95 THR A C 1
ATOM 737 O O . THR A 1 95 ? 5.882 6.220 9.921 1.00 90.94 95 THR A O 1
ATOM 740 N N . PRO A 1 96 ? 4.956 8.270 9.854 1.00 91.62 96 PRO A N 1
ATOM 741 C CA . PRO A 1 96 ? 4.796 8.250 8.408 1.00 91.62 96 PRO A CA 1
ATOM 742 C C . PRO A 1 96 ? 6.151 8.201 7.698 1.00 91.62 96 PRO A C 1
ATOM 744 O O . PRO A 1 96 ? 7.122 8.799 8.174 1.00 91.62 96 PRO A O 1
ATOM 747 N N . PRO A 1 97 ? 6.227 7.579 6.509 1.00 91.62 97 PRO A N 1
ATOM 748 C CA . PRO A 1 97 ? 7.397 7.734 5.665 1.00 91.62 97 PRO A CA 1
ATOM 749 C C . PRO A 1 97 ? 7.569 9.207 5.275 1.00 91.62 97 PRO A C 1
ATOM 751 O O . PRO A 1 97 ? 6.593 9.903 4.999 1.00 91.62 97 PRO A O 1
ATOM 754 N N . SER A 1 98 ? 8.815 9.682 5.206 1.00 92.12 98 SER A N 1
ATOM 755 C CA . SER A 1 98 ? 9.099 11.051 4.758 1.00 92.12 98 SER A CA 1
ATOM 756 C C . SER A 1 98 ? 8.620 11.245 3.315 1.00 92.12 98 SER A C 1
ATOM 758 O O . SER A 1 98 ? 9.095 10.556 2.403 1.00 92.12 98 SER A O 1
ATOM 760 N N . VAL A 1 99 ? 7.660 12.147 3.116 1.00 95.12 99 VAL A N 1
ATOM 761 C CA . VAL A 1 99 ? 7.027 12.458 1.829 1.00 95.12 99 VAL A CA 1
ATOM 762 C C . VAL A 1 99 ? 6.704 13.951 1.783 1.00 95.12 99 VAL A C 1
ATOM 764 O O . VAL A 1 99 ? 6.144 14.501 2.732 1.00 95.12 99 VAL A O 1
ATOM 767 N N . GLY A 1 100 ? 7.123 14.631 0.715 1.00 94.69 100 GLY A N 1
ATOM 768 C CA . GLY A 1 100 ? 6.889 16.059 0.540 1.00 94.69 100 GLY A CA 1
ATOM 769 C C . GLY A 1 100 ? 5.462 16.382 0.075 1.00 94.69 100 GLY A C 1
ATOM 770 O O . GLY A 1 100 ? 4.732 15.505 -0.391 1.00 94.69 100 GLY A O 1
ATOM 771 N N . PRO A 1 101 ? 5.041 17.657 0.149 1.00 95.94 101 PRO A N 1
ATOM 772 C CA . PRO A 1 101 ? 3.778 18.090 -0.440 1.00 95.94 101 PRO A CA 1
ATOM 773 C C . PRO A 1 101 ? 3.730 17.786 -1.943 1.00 95.94 101 PRO A C 1
ATOM 775 O O . PRO A 1 101 ? 4.647 18.151 -2.681 1.00 95.94 101 PRO A O 1
ATOM 778 N N . GLY A 1 102 ? 2.647 17.145 -2.391 1.00 96.38 102 GLY A N 1
ATOM 779 C CA . GLY A 1 102 ? 2.463 16.744 -3.791 1.00 96.38 102 GLY A CA 1
ATOM 780 C C . GLY A 1 102 ? 3.208 15.468 -4.198 1.00 96.38 102 GLY A C 1
ATOM 781 O O . GLY A 1 102 ? 3.164 15.101 -5.367 1.00 96.38 102 GLY A O 1
ATOM 782 N N . GLU A 1 103 ? 3.869 14.789 -3.261 1.00 97.56 103 GLU A N 1
ATOM 783 C CA . GLU A 1 103 ? 4.552 13.516 -3.492 1.00 97.56 103 GLU A CA 1
ATOM 784 C C . GLU A 1 103 ? 3.713 12.345 -2.958 1.00 97.56 103 GLU A C 1
ATOM 786 O O . GLU A 1 103 ? 2.869 12.504 -2.073 1.00 97.56 103 GLU A O 1
ATOM 791 N N . VAL A 1 104 ? 3.955 11.145 -3.485 1.00 96.88 104 VAL A N 1
ATOM 792 C CA . VAL A 1 104 ? 3.305 9.903 -3.041 1.00 96.88 104 VAL A CA 1
ATOM 793 C C . VAL A 1 104 ? 4.377 8.884 -2.697 1.00 96.88 104 VAL A C 1
ATOM 795 O O . VAL A 1 104 ? 5.350 8.735 -3.434 1.00 96.88 104 VAL A O 1
ATOM 798 N N . LYS A 1 105 ? 4.196 8.150 -1.595 1.00 96.69 105 LYS A N 1
ATOM 799 C CA . LYS A 1 105 ? 5.099 7.067 -1.203 1.00 96.69 105 LYS A CA 1
ATOM 800 C C . 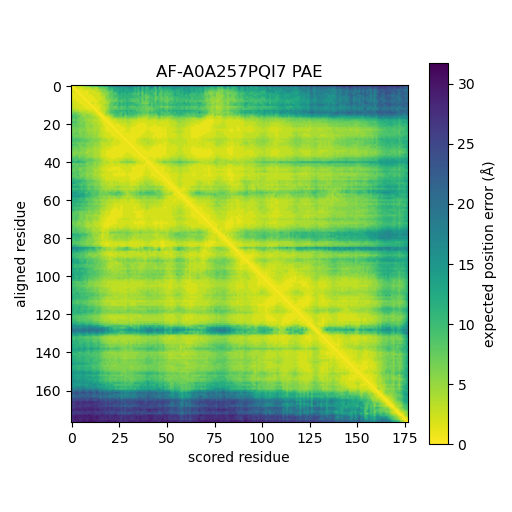LYS A 1 105 ? 4.334 5.916 -0.556 1.00 96.69 105 LYS A C 1
ATOM 802 O O . LYS A 1 105 ? 3.610 6.122 0.413 1.00 96.69 105 LYS A O 1
ATOM 807 N N . ILE A 1 106 ? 4.528 4.711 -1.084 1.00 95.50 106 ILE A N 1
ATOM 808 C CA . ILE A 1 106 ? 4.042 3.446 -0.524 1.00 95.50 106 ILE A CA 1
ATOM 809 C C . ILE A 1 106 ? 5.271 2.597 -0.206 1.00 95.50 106 ILE A C 1
ATOM 811 O O . ILE A 1 106 ? 6.124 2.416 -1.076 1.00 95.50 106 ILE A O 1
ATOM 815 N N . ILE A 1 107 ? 5.369 2.107 1.032 1.00 93.81 107 ILE A N 1
ATOM 816 C CA . ILE A 1 107 ? 6.503 1.303 1.505 1.00 93.81 107 ILE A CA 1
ATOM 817 C C . ILE A 1 107 ? 5.985 0.016 2.151 1.00 93.81 107 ILE A C 1
ATOM 819 O O . ILE A 1 107 ? 5.069 0.068 2.972 1.00 93.81 107 ILE A O 1
ATOM 823 N N . SER A 1 108 ? 6.560 -1.133 1.791 1.00 92.69 108 SER A N 1
ATOM 824 C CA . SER A 1 108 ? 6.314 -2.404 2.486 1.00 92.69 108 SER A CA 1
ATOM 825 C C . SER A 1 108 ? 7.104 -2.496 3.799 1.00 92.69 108 SER A C 1
ATOM 827 O O . SER A 1 108 ? 8.084 -1.782 4.002 1.00 92.69 108 SER A O 1
ATOM 829 N N . SER A 1 109 ? 6.764 -3.446 4.673 1.00 90.38 109 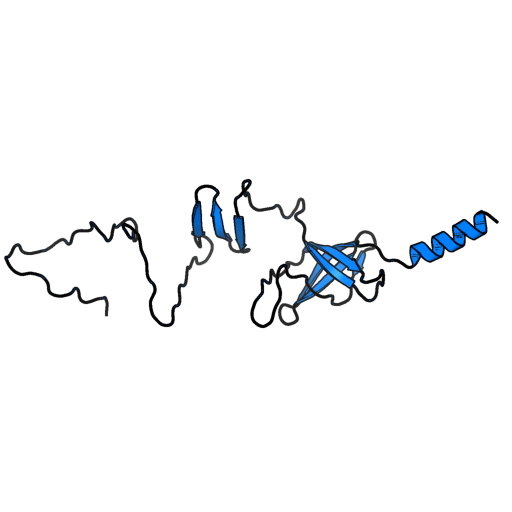SER A N 1
ATOM 830 C CA . SER A 1 109 ? 7.553 -3.721 5.888 1.00 90.38 109 SER A CA 1
ATOM 831 C C . SER A 1 109 ? 8.996 -4.158 5.600 1.00 90.38 109 SER A C 1
ATOM 833 O O . SER A 1 109 ? 9.872 -3.955 6.435 1.00 90.38 109 SER A O 1
ATOM 835 N N . SER A 1 110 ? 9.264 -4.721 4.415 1.00 91.06 110 SER A N 1
ATOM 836 C CA . SER A 1 110 ? 10.619 -5.051 3.958 1.00 91.06 110 SER A CA 1
ATOM 837 C C . SER A 1 110 ? 11.394 -3.848 3.416 1.00 91.06 110 SER A C 1
ATOM 839 O O . SER A 1 110 ? 12.598 -3.961 3.224 1.00 91.06 110 SER A O 1
ATOM 841 N N . GLY A 1 111 ? 10.731 -2.708 3.187 1.00 90.81 111 GLY A N 1
ATOM 842 C CA . GLY A 1 111 ? 11.337 -1.492 2.651 1.00 90.81 111 GLY A CA 1
ATOM 843 C C . GLY A 1 111 ? 11.299 -1.372 1.125 1.00 90.81 111 GLY A C 1
ATOM 844 O O . GLY A 1 111 ? 12.101 -0.618 0.576 1.00 90.81 111 GLY A O 1
ATOM 845 N N . VAL A 1 112 ? 10.441 -2.121 0.423 1.00 94.62 112 VAL A N 1
ATOM 846 C CA . VAL A 1 112 ? 10.204 -1.944 -1.024 1.00 94.62 112 VAL A CA 1
ATOM 847 C C . VAL A 1 112 ? 9.360 -0.691 -1.225 1.00 94.62 112 VAL A C 1
ATOM 849 O O . VAL A 1 112 ? 8.382 -0.496 -0.504 1.00 94.62 112 VAL A O 1
ATOM 852 N N . ILE A 1 113 ? 9.732 0.155 -2.187 1.00 95.50 113 ILE A N 1
ATOM 853 C CA . ILE A 1 113 ? 9.164 1.494 -2.375 1.00 95.50 113 ILE A CA 1
ATOM 854 C C . ILE A 1 113 ? 8.531 1.630 -3.759 1.00 95.50 113 ILE A C 1
ATOM 856 O O . ILE A 1 113 ? 9.154 1.323 -4.776 1.00 95.50 113 ILE A O 1
ATOM 860 N N . VAL A 1 114 ? 7.328 2.205 -3.776 1.00 97.00 114 VAL A N 1
ATOM 861 C CA . VAL A 1 114 ? 6.728 2.859 -4.944 1.00 97.00 114 VAL A CA 1
ATOM 862 C C . VAL A 1 114 ? 6.551 4.334 -4.601 1.00 97.00 114 VAL A C 1
ATOM 864 O O . VAL A 1 114 ? 5.860 4.657 -3.631 1.00 97.00 114 VAL A O 1
ATOM 867 N N . SER A 1 115 ? 7.170 5.240 -5.360 1.00 97.25 115 SER A N 1
ATOM 868 C CA . SER A 1 115 ? 7.040 6.679 -5.106 1.00 97.25 115 SER A CA 1
ATOM 869 C C . SER A 1 115 ? 6.879 7.517 -6.363 1.00 97.25 115 SER A C 1
ATOM 871 O O . SER A 1 115 ? 7.513 7.239 -7.376 1.00 97.25 115 SER A O 1
ATOM 873 N N . LEU A 1 116 ? 6.079 8.575 -6.249 1.00 98.12 116 LEU A N 1
ATOM 874 C CA . LEU A 1 116 ? 5.937 9.639 -7.236 1.00 98.12 116 LEU A CA 1
ATOM 875 C C . LEU A 1 116 ? 6.478 10.921 -6.616 1.00 98.12 116 LEU A C 1
ATOM 877 O O . LEU A 1 116 ? 6.001 11.327 -5.553 1.00 98.12 116 LEU A O 1
ATOM 881 N N . ASP A 1 117 ? 7.460 11.544 -7.255 1.00 96.19 117 ASP A N 1
ATOM 882 C CA . ASP A 1 117 ? 7.945 12.850 -6.824 1.00 96.19 117 ASP A CA 1
ATOM 883 C C . ASP A 1 117 ? 7.242 13.996 -7.567 1.00 96.19 117 ASP A C 1
ATOM 885 O O . ASP A 1 117 ? 6.611 13.827 -8.614 1.00 96.19 117 ASP A O 1
ATOM 889 N N . LYS A 1 118 ? 7.381 15.203 -7.024 1.00 96.44 118 LYS A N 1
ATOM 890 C CA . LYS A 1 118 ? 6.810 16.430 -7.595 1.00 96.44 118 LYS A CA 1
ATOM 891 C C . LYS A 1 118 ? 7.495 16.902 -8.886 1.00 96.44 118 LYS A C 1
ATOM 893 O O . LYS A 1 118 ? 7.057 17.886 -9.473 1.00 96.44 118 LYS A O 1
ATOM 898 N N . THR A 1 119 ? 8.587 16.256 -9.295 1.00 96.56 119 THR A N 1
ATOM 899 C CA . THR A 1 119 ? 9.316 16.546 -10.541 1.00 96.56 119 THR A CA 1
ATOM 900 C C . THR A 1 119 ? 8.852 15.664 -11.702 1.00 96.56 119 THR A C 1
ATOM 902 O O . THR A 1 119 ? 9.221 15.921 -12.845 1.00 96.56 119 THR A O 1
ATOM 905 N N . GLY A 1 120 ? 7.988 14.679 -11.425 1.00 95.62 120 GLY A N 1
ATOM 906 C CA . GLY A 1 120 ? 7.435 13.752 -12.409 1.00 95.62 120 GLY A CA 1
ATOM 907 C C . GLY A 1 120 ? 8.135 12.391 -12.447 1.00 95.62 120 GLY A C 1
ATOM 908 O O . GLY A 1 120 ? 7.856 11.601 -13.348 1.00 95.62 120 GLY A O 1
ATOM 909 N N . THR A 1 121 ? 9.019 12.089 -11.492 1.00 96.94 121 THR A N 1
ATOM 910 C CA . THR A 1 121 ? 9.707 10.793 -11.420 1.00 96.94 121 THR A CA 1
ATOM 911 C C . THR A 1 121 ? 8.834 9.759 -10.719 1.00 96.94 121 THR A C 1
ATOM 913 O O . THR A 1 121 ? 8.378 9.969 -9.593 1.00 96.94 121 THR A O 1
ATOM 916 N N . LEU A 1 122 ? 8.662 8.602 -11.361 1.00 97.44 122 LEU A N 1
ATOM 917 C CA . LEU A 1 122 ? 8.212 7.368 -10.722 1.00 97.44 122 LEU A CA 1
ATOM 918 C C . LEU A 1 122 ? 9.436 6.523 -10.351 1.00 97.44 122 LEU A C 1
ATOM 920 O O . LEU A 1 122 ? 10.231 6.176 -11.222 1.00 97.44 122 LEU A O 1
ATOM 924 N N . THR A 1 123 ? 9.535 6.127 -9.084 1.00 96.19 123 THR A N 1
ATOM 925 C CA . THR A 1 123 ? 10.569 5.208 -8.594 1.00 96.19 123 THR A CA 1
ATOM 926 C C . THR A 1 123 ? 9.934 3.908 -8.118 1.00 96.19 123 THR A C 1
ATOM 928 O O . THR A 1 123 ? 9.064 3.920 -7.245 1.00 96.19 123 THR A O 1
ATOM 931 N N . LEU A 1 124 ? 10.420 2.790 -8.661 1.00 96.44 124 LEU A N 1
ATOM 932 C CA . LEU A 1 124 ? 10.204 1.439 -8.147 1.00 96.44 124 LEU A CA 1
ATOM 933 C C . LEU A 1 124 ? 11.541 0.952 -7.583 1.00 96.44 124 LEU A C 1
ATOM 935 O O . LEU A 1 124 ? 12.502 0.799 -8.333 1.00 96.44 124 LEU A O 1
ATOM 939 N N . SER A 1 125 ? 11.627 0.764 -6.267 1.00 94.62 125 SER A N 1
ATOM 940 C CA . SER A 1 125 ? 12.873 0.377 -5.600 1.00 94.62 125 SER A CA 1
ATOM 941 C C . SER A 1 125 ? 12.663 -0.848 -4.726 1.00 94.62 125 SER A C 1
ATOM 943 O O . SER A 1 125 ? 11.908 -0.810 -3.755 1.00 94.62 125 SER A O 1
ATOM 945 N N . ALA A 1 126 ? 13.377 -1.919 -5.061 1.00 95.12 126 ALA A N 1
ATOM 946 C CA . ALA A 1 126 ? 13.487 -3.137 -4.270 1.00 95.12 126 ALA A CA 1
ATOM 947 C C . ALA A 1 126 ? 14.938 -3.329 -3.802 1.00 95.12 126 ALA A C 1
ATOM 949 O O . ALA A 1 126 ? 15.505 -4.401 -3.921 1.00 95.12 126 ALA A O 1
ATOM 950 N N . LEU A 1 127 ? 15.585 -2.267 -3.313 1.00 89.19 127 LEU A N 1
ATOM 951 C CA . LEU A 1 127 ? 16.980 -2.335 -2.843 1.00 89.19 127 LEU A CA 1
ATOM 952 C C . LEU A 1 127 ? 17.124 -2.932 -1.432 1.00 89.19 127 LEU A C 1
ATOM 954 O O . LEU A 1 127 ? 18.219 -2.977 -0.877 1.00 89.19 127 LEU A O 1
ATOM 958 N N . SER A 1 128 ? 16.015 -3.349 -0.833 1.00 81.75 128 SER A N 1
ATOM 959 C CA . SER A 1 128 ? 15.924 -3.902 0.512 1.00 81.75 128 SER A CA 1
ATOM 960 C C . SER A 1 128 ? 15.515 -5.379 0.467 1.00 81.75 128 SER A C 1
ATOM 962 O O . SER A 1 128 ? 14.812 -5.831 -0.439 1.00 81.75 128 SER A O 1
ATOM 964 N N . GLY A 1 129 ? 15.957 -6.155 1.460 1.00 78.62 129 GLY A N 1
ATOM 965 C CA . GLY A 1 129 ? 15.690 -7.596 1.521 1.00 78.62 129 GLY A CA 1
ATOM 966 C C . GLY A 1 129 ? 16.332 -8.376 0.365 1.00 78.62 129 GLY A C 1
ATOM 967 O O . GLY A 1 129 ? 17.447 -8.071 -0.044 1.00 78.62 129 GLY A O 1
ATOM 968 N N . ALA A 1 130 ? 15.630 -9.397 -0.143 1.00 83.31 130 ALA A N 1
ATOM 969 C CA . ALA A 1 130 ? 16.074 -10.195 -1.295 1.00 83.31 130 ALA A CA 1
ATOM 970 C C . ALA A 1 130 ? 16.080 -9.405 -2.617 1.00 83.31 130 ALA A C 1
ATOM 972 O O . ALA A 1 130 ? 16.755 -9.810 -3.554 1.00 83.31 130 ALA A O 1
ATOM 973 N N . GLY A 1 131 ? 15.350 -8.286 -2.654 1.00 86.56 131 GLY A N 1
ATOM 974 C CA . GLY A 1 131 ? 15.398 -7.270 -3.694 1.00 86.56 131 GLY A CA 1
ATOM 975 C C . GLY A 1 131 ? 15.168 -7.758 -5.121 1.00 86.56 131 GLY A C 1
ATOM 976 O O . GLY A 1 131 ? 16.115 -7.986 -5.866 1.00 86.56 131 GLY A O 1
ATOM 977 N N . GLU A 1 132 ? 13.906 -7.840 -5.533 1.00 93.69 132 GLU A N 1
ATOM 978 C CA . GLU A 1 132 ? 13.526 -8.237 -6.889 1.00 93.69 132 GLU A CA 1
ATOM 979 C C . GLU A 1 132 ? 12.389 -7.351 -7.411 1.00 93.69 132 GLU A C 1
ATOM 981 O O . GLU A 1 132 ? 11.473 -6.990 -6.668 1.00 93.69 132 GLU A O 1
ATOM 986 N N . ILE A 1 133 ? 12.458 -6.997 -8.697 1.00 95.00 133 ILE A N 1
ATOM 987 C CA . ILE A 1 133 ? 11.355 -6.383 -9.441 1.00 95.00 133 ILE A CA 1
ATOM 988 C C . ILE A 1 133 ? 10.995 -7.343 -10.576 1.00 95.00 133 ILE A C 1
ATOM 990 O O . ILE A 1 133 ? 11.714 -7.416 -11.570 1.00 95.00 133 ILE A O 1
ATOM 994 N N . ASP A 1 134 ? 9.882 -8.060 -10.425 1.00 94.69 134 ASP A N 1
ATOM 995 C CA . ASP A 1 134 ? 9.330 -8.938 -11.461 1.00 94.69 134 ASP A CA 1
ATOM 996 C C . ASP A 1 134 ? 8.319 -8.168 -12.332 1.00 94.69 134 ASP A C 1
ATOM 998 O O . ASP A 1 134 ? 7.416 -7.495 -11.824 1.00 94.69 134 ASP A O 1
ATOM 1002 N N . ILE A 1 135 ? 8.477 -8.248 -13.657 1.00 95.88 135 ILE A N 1
ATOM 1003 C CA . ILE A 1 135 ? 7.610 -7.605 -14.652 1.00 95.88 135 ILE A CA 1
ATOM 1004 C C . ILE A 1 135 ? 7.111 -8.679 -15.620 1.00 95.88 135 ILE A C 1
ATOM 1006 O O . ILE A 1 135 ? 7.808 -9.072 -16.555 1.00 95.88 135 ILE A O 1
ATOM 1010 N N . ASN A 1 136 ? 5.865 -9.117 -15.434 1.00 96.06 136 ASN A N 1
ATOM 1011 C CA . ASN A 1 136 ? 5.238 -10.140 -16.269 1.00 96.06 136 ASN A CA 1
ATOM 1012 C C . ASN A 1 136 ? 4.236 -9.534 -17.266 1.00 96.06 136 ASN A C 1
ATOM 1014 O O . ASN A 1 136 ? 3.347 -8.768 -16.888 1.00 96.06 136 ASN A O 1
ATOM 1018 N N . ALA A 1 137 ? 4.339 -9.908 -18.544 1.00 96.62 137 ALA A N 1
ATOM 1019 C CA . ALA A 1 137 ? 3.390 -9.514 -19.581 1.00 96.62 137 ALA A CA 1
ATOM 1020 C C . ALA A 1 137 ? 3.073 -10.694 -20.507 1.00 96.62 137 ALA A C 1
ATOM 1022 O O . ALA A 1 137 ? 3.973 -11.369 -20.996 1.00 96.62 137 ALA A O 1
ATOM 1023 N N . LYS A 1 138 ? 1.788 -10.900 -20.833 1.00 97.38 138 LYS A N 1
ATOM 1024 C CA . LYS A 1 138 ? 1.351 -11.972 -21.755 1.00 97.38 138 LYS A CA 1
ATOM 1025 C C . LYS A 1 138 ? 1.830 -11.801 -23.201 1.00 97.38 138 LYS A C 1
ATOM 1027 O O . LYS A 1 138 ? 1.735 -12.741 -23.981 1.00 97.38 138 LYS A O 1
ATOM 1032 N N . SER A 1 139 ? 2.243 -10.596 -23.588 1.00 97.62 139 SER A N 1
ATOM 1033 C CA . SER A 1 139 ? 2.630 -10.278 -24.963 1.00 97.62 139 SER A CA 1
ATOM 1034 C C . SER A 1 139 ? 4.003 -9.619 -25.001 1.00 97.62 139 SER A C 1
ATOM 1036 O O . SER A 1 139 ? 4.988 -10.299 -25.256 1.00 97.62 139 SER A O 1
ATOM 1038 N N . VAL A 1 140 ? 4.090 -8.311 -24.747 1.00 95.62 140 VAL A N 1
ATOM 1039 C CA . VAL A 1 140 ? 5.338 -7.556 -24.895 1.00 95.62 140 VAL A CA 1
ATOM 1040 C C . VAL A 1 140 ? 5.466 -6.486 -23.818 1.00 95.62 140 VAL A C 1
ATOM 1042 O O . VAL A 1 140 ? 4.489 -5.817 -23.480 1.00 95.62 140 VAL A O 1
ATOM 1045 N N . ILE A 1 141 ? 6.689 -6.298 -23.326 1.00 96.81 141 ILE A N 1
ATOM 1046 C CA . ILE A 1 141 ? 7.092 -5.132 -22.536 1.00 96.81 141 ILE A CA 1
ATOM 1047 C C . ILE A 1 141 ? 7.674 -4.110 -23.517 1.00 96.81 141 ILE A C 1
ATOM 1049 O O . ILE A 1 141 ? 8.660 -4.393 -24.195 1.00 96.81 141 ILE A O 1
ATOM 1053 N N . LYS A 1 142 ? 7.051 -2.933 -23.632 1.00 96.06 142 LYS A N 1
ATOM 1054 C CA . LYS A 1 142 ? 7.537 -1.839 -24.486 1.00 96.06 142 LYS A CA 1
ATOM 1055 C C . LYS A 1 142 ? 8.194 -0.769 -23.623 1.00 96.06 142 LYS A C 1
ATOM 1057 O O . LYS A 1 142 ? 7.559 -0.261 -22.705 1.00 96.06 142 LYS A O 1
ATOM 1062 N N . ILE A 1 143 ? 9.427 -0.402 -23.961 1.00 95.75 143 ILE A N 1
ATOM 1063 C CA . ILE A 1 143 ? 10.157 0.702 -23.334 1.00 95.75 143 ILE A CA 1
ATOM 1064 C C . ILE A 1 143 ? 10.392 1.765 -24.406 1.00 95.75 143 ILE A C 1
ATOM 1066 O O . ILE A 1 143 ? 10.959 1.480 -25.459 1.00 95.75 143 ILE A O 1
ATOM 1070 N N . THR A 1 144 ? 9.924 2.985 -24.154 1.00 96.38 144 THR A N 1
ATOM 1071 C CA . THR A 1 144 ? 10.139 4.139 -25.033 1.00 96.38 144 THR A CA 1
ATOM 1072 C C . THR A 1 144 ? 10.890 5.196 -24.249 1.00 96.38 144 THR A C 1
ATOM 1074 O O . THR A 1 144 ? 10.315 5.915 -23.439 1.00 96.38 144 THR A O 1
ATOM 1077 N N . ALA A 1 145 ? 12.194 5.247 -24.480 1.00 96.06 145 ALA A N 1
ATOM 1078 C CA . ALA A 1 145 ? 13.116 6.189 -23.873 1.00 96.06 145 ALA A CA 1
ATOM 1079 C C . ALA A 1 145 ? 14.259 6.465 -24.864 1.00 96.06 145 ALA A C 1
ATOM 1081 O O . ALA A 1 145 ? 14.502 5.628 -25.738 1.00 96.06 145 ALA A O 1
ATOM 1082 N N . PRO A 1 146 ? 14.971 7.601 -24.744 1.00 97.00 146 PRO A N 1
ATOM 1083 C CA . PRO A 1 146 ? 16.179 7.847 -25.530 1.00 97.00 146 PRO A CA 1
ATOM 1084 C C . PRO A 1 146 ? 17.262 6.776 -25.339 1.00 97.00 146 PRO A C 1
ATOM 1086 O O . PRO A 1 146 ? 18.043 6.542 -26.255 1.00 97.00 146 PRO A O 1
ATOM 1089 N N . ASP A 1 147 ? 17.306 6.131 -24.169 1.00 96.19 147 ASP A N 1
ATOM 1090 C CA . ASP A 1 147 ? 18.245 5.052 -23.864 1.00 96.19 147 ASP A CA 1
ATOM 1091 C C . ASP A 1 147 ? 17.707 4.134 -22.752 1.00 96.19 147 ASP A C 1
ATOM 1093 O O . ASP A 1 147 ? 16.800 4.507 -22.004 1.00 96.19 147 ASP A O 1
ATOM 1097 N N . VAL A 1 148 ? 18.296 2.944 -22.631 1.00 96.19 148 VAL A N 1
ATOM 1098 C CA . VAL A 1 148 ? 18.090 1.998 -21.528 1.00 96.19 148 VAL A CA 1
ATOM 1099 C C . VAL A 1 148 ? 19.452 1.647 -20.945 1.00 96.19 148 VAL A C 1
ATOM 1101 O O . VAL A 1 148 ? 20.350 1.230 -21.674 1.00 96.19 148 VAL A O 1
ATOM 1104 N N . GLN A 1 149 ? 19.599 1.790 -19.628 1.00 95.19 149 GLN A N 1
ATOM 1105 C CA . GLN A 1 149 ? 20.835 1.456 -18.926 1.00 95.19 149 GLN A CA 1
ATOM 1106 C C . GLN A 1 149 ? 20.717 0.143 -18.157 1.00 95.19 149 GLN A C 1
ATOM 1108 O O . GLN A 1 149 ? 19.772 -0.054 -17.396 1.00 95.19 149 GLN A O 1
ATOM 1113 N N . ILE A 1 150 ? 21.721 -0.724 -18.298 1.00 94.06 150 ILE A N 1
ATOM 1114 C CA . ILE A 1 150 ? 21.871 -1.948 -17.501 1.00 94.06 150 ILE A CA 1
ATOM 1115 C C . ILE A 1 150 ? 23.252 -1.912 -16.858 1.00 94.06 150 ILE A C 1
ATOM 1117 O O . ILE A 1 150 ? 24.258 -1.899 -17.560 1.00 94.06 150 ILE A O 1
ATOM 1121 N N . GLN A 1 151 ? 23.310 -1.854 -15.522 1.00 93.31 151 GLN A N 1
ATOM 1122 C CA . GLN A 1 151 ? 24.571 -1.728 -14.769 1.00 93.31 151 GLN A CA 1
ATOM 1123 C C . GLN A 1 151 ? 25.446 -0.544 -15.240 1.00 93.31 151 GLN A C 1
ATOM 1125 O O . GLN A 1 151 ? 26.670 -0.625 -15.268 1.00 93.31 151 GLN A O 1
ATOM 1130 N N . GLY A 1 152 ? 24.809 0.560 -15.649 1.00 92.19 152 GLY A N 1
ATOM 1131 C CA . GLY A 1 152 ? 25.487 1.747 -16.182 1.00 92.19 152 GLY A CA 1
ATOM 1132 C C . GLY A 1 152 ? 25.909 1.652 -17.655 1.00 92.19 152 GLY A C 1
ATOM 1133 O O . GLY A 1 152 ? 26.471 2.609 -18.180 1.00 92.19 152 GLY A O 1
ATOM 1134 N N . ILE A 1 153 ? 25.629 0.541 -18.342 1.00 92.88 153 ILE A N 1
ATOM 1135 C CA . ILE A 1 153 ? 25.879 0.386 -19.780 1.00 92.88 153 ILE A CA 1
ATOM 1136 C C . ILE A 1 153 ? 24.673 0.903 -20.562 1.00 92.88 153 ILE A C 1
ATOM 1138 O O . ILE A 1 153 ? 23.568 0.388 -20.410 1.00 92.88 153 ILE A O 1
ATOM 1142 N N . ASN A 1 154 ? 24.912 1.891 -21.421 1.00 94.50 154 ASN A N 1
ATOM 1143 C CA . ASN A 1 154 ? 23.938 2.480 -22.339 1.00 94.50 154 ASN A CA 1
ATOM 1144 C C . ASN A 1 154 ? 23.646 1.550 -23.520 1.00 94.50 154 ASN A C 1
ATOM 1146 O O . ASN A 1 154 ? 24.546 1.254 -24.307 1.00 94.50 154 ASN A O 1
ATOM 1150 N N . PHE A 1 155 ? 22.396 1.149 -23.720 1.00 92.75 155 PHE A N 1
ATOM 1151 C CA . PHE A 1 155 ? 22.029 0.317 -24.862 1.00 92.75 155 PHE A CA 1
ATOM 1152 C C . PHE A 1 155 ? 22.253 1.045 -26.197 1.00 92.75 155 PHE A C 1
ATOM 1154 O O . PHE A 1 155 ? 22.775 0.448 -27.138 1.00 92.75 155 PHE A O 1
ATOM 1161 N N . ALA A 1 156 ? 21.953 2.346 -26.263 1.00 91.38 156 ALA A N 1
ATOM 1162 C CA . ALA A 1 156 ? 22.051 3.148 -27.483 1.00 91.38 156 ALA A CA 1
ATOM 1163 C C . ALA A 1 156 ? 23.490 3.423 -27.956 1.00 91.38 156 ALA A C 1
ATOM 1165 O O . ALA A 1 156 ? 23.698 3.723 -29.130 1.00 91.38 156 ALA A O 1
ATOM 1166 N N . SER A 1 157 ? 24.480 3.359 -27.059 1.00 90.50 157 SER A N 1
ATOM 1167 C CA . SER A 1 157 ? 25.863 3.776 -27.356 1.00 90.50 157 SER A CA 1
ATOM 1168 C C . SER A 1 157 ? 26.942 2.769 -26.959 1.00 90.50 157 SER A C 1
ATOM 1170 O O . SER A 1 157 ? 28.128 3.059 -27.132 1.00 90.50 157 SER A O 1
ATOM 1172 N N . HIS A 1 158 ? 26.577 1.588 -26.449 1.00 90.31 158 HIS A N 1
ATOM 1173 C CA . HIS A 1 158 ? 27.575 0.562 -26.161 1.00 90.31 158 HIS A CA 1
ATOM 1174 C C . HIS A 1 158 ? 28.281 0.082 -27.436 1.00 90.31 158 HIS A C 1
ATOM 1176 O O . HIS A 1 158 ? 27.719 0.052 -28.531 1.00 90.31 158 HIS A O 1
ATOM 1182 N N . VAL A 1 159 ? 29.542 -0.307 -27.270 1.00 87.38 159 VAL A N 1
ATOM 1183 C CA . VAL A 1 159 ? 30.387 -0.846 -28.336 1.00 87.38 159 VAL A CA 1
ATOM 1184 C C . VAL A 1 159 ? 30.759 -2.291 -28.028 1.00 87.38 159 VAL A C 1
ATOM 1186 O O . VAL A 1 159 ? 30.859 -2.685 -26.866 1.00 87.38 159 VAL A O 1
ATOM 1189 N N . HIS A 1 160 ? 31.009 -3.077 -29.074 1.00 83.62 160 HIS A N 1
ATOM 1190 C CA . HIS A 1 160 ? 31.495 -4.450 -28.953 1.00 83.62 160 HIS A CA 1
ATOM 1191 C C . HIS A 1 160 ? 33.009 -4.503 -29.203 1.00 83.62 160 HIS A C 1
ATOM 1193 O O . HIS A 1 160 ? 33.497 -3.997 -30.213 1.00 83.62 160 HIS A O 1
ATOM 1199 N N . GLY A 1 161 ? 33.760 -5.122 -28.288 1.00 85.19 161 GLY A N 1
ATOM 1200 C CA . GLY A 1 161 ? 35.190 -5.399 -28.464 1.00 85.19 161 GLY A CA 1
ATOM 1201 C C . GLY A 1 161 ? 35.450 -6.673 -29.278 1.00 85.19 161 GLY A C 1
ATOM 1202 O O . GLY A 1 161 ? 34.557 -7.497 -29.455 1.00 85.19 161 GLY A O 1
ATOM 1203 N N . GLY A 1 162 ? 36.685 -6.852 -29.760 1.00 80.88 162 GLY A N 1
ATOM 1204 C CA . GLY A 1 162 ? 37.103 -8.086 -30.448 1.00 80.88 162 GLY A CA 1
ATOM 1205 C C . GLY A 1 162 ? 36.573 -8.247 -31.877 1.00 80.88 162 GLY A C 1
ATOM 1206 O O . GLY A 1 162 ? 36.620 -9.343 -32.431 1.00 80.88 162 GLY A O 1
ATOM 1207 N N . VAL A 1 163 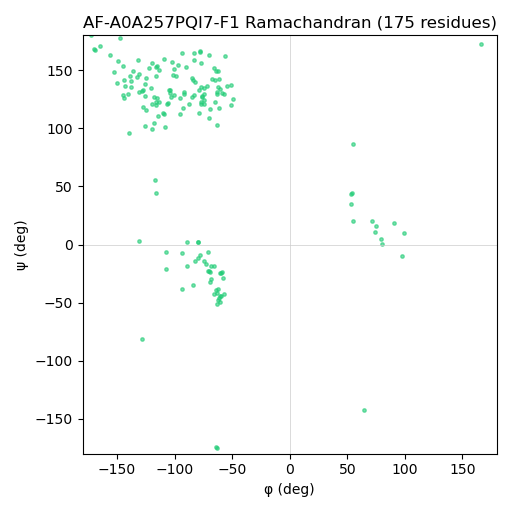? 36.075 -7.168 -32.482 1.00 79.88 163 VAL A N 1
ATOM 1208 C CA . VAL A 1 163 ? 35.639 -7.164 -33.881 1.00 79.88 163 VAL A CA 1
ATOM 1209 C C . VAL A 1 163 ? 36.853 -7.121 -34.817 1.00 79.88 163 VAL A C 1
ATOM 1211 O O . VAL A 1 163 ? 37.723 -6.264 -34.670 1.00 79.88 163 VAL A O 1
ATOM 1214 N N . LEU A 1 164 ? 36.924 -8.043 -35.785 1.00 79.19 164 LEU A N 1
ATOM 1215 C CA . LEU A 1 164 ? 37.867 -7.942 -36.903 1.00 79.19 164 LEU A CA 1
ATOM 1216 C C . LEU A 1 164 ? 37.313 -6.920 -37.905 1.00 79.19 164 LEU A C 1
ATOM 1218 O O . LEU A 1 164 ? 36.206 -7.129 -38.410 1.00 79.19 164 LEU A O 1
ATOM 1222 N N . PRO A 1 165 ? 38.040 -5.829 -38.207 1.00 81.31 165 PRO A N 1
ATOM 1223 C CA . PRO A 1 165 ? 37.598 -4.869 -39.208 1.00 81.31 165 PRO A CA 1
ATOM 1224 C C . PRO A 1 165 ? 37.406 -5.551 -40.567 1.00 81.31 165 PRO A C 1
ATOM 1226 O O . PRO A 1 165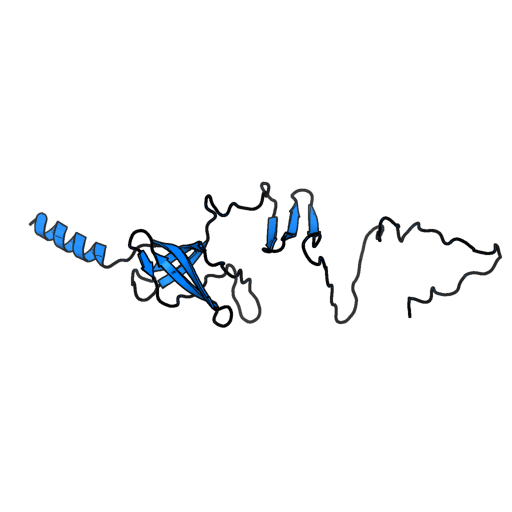 ? 38.287 -6.258 -41.053 1.00 81.31 165 PRO A O 1
ATOM 1229 N N . GLY A 1 166 ? 36.254 -5.330 -41.192 1.00 84.88 166 GLY A N 1
ATOM 1230 C CA . GLY A 1 166 ? 35.915 -5.889 -42.495 1.00 84.88 166 GLY A CA 1
ATOM 1231 C C . GLY A 1 166 ? 34.654 -5.241 -43.061 1.00 84.88 166 GLY A C 1
ATOM 1232 O O . GLY A 1 166 ? 33.941 -4.540 -42.352 1.00 84.88 166 GLY A O 1
ATOM 1233 N N . GLY A 1 167 ? 34.373 -5.467 -44.347 1.00 83.88 167 GLY A N 1
ATOM 1234 C CA . GLY A 1 167 ? 33.195 -4.903 -45.026 1.00 83.88 167 GLY A CA 1
ATOM 1235 C C . GLY A 1 167 ? 31.876 -5.641 -44.759 1.00 83.88 167 GLY A C 1
ATOM 1236 O O . GLY A 1 167 ? 30.860 -5.301 -45.358 1.00 83.88 167 GLY A O 1
ATOM 1237 N N . GLY A 1 168 ? 31.886 -6.678 -43.918 1.00 81.25 168 GLY A N 1
ATOM 1238 C CA . GLY A 1 168 ? 30.693 -7.453 -43.585 1.00 81.25 168 GLY A CA 1
ATOM 1239 C C . GLY A 1 168 ? 29.868 -6.780 -42.492 1.00 81.25 168 GLY A C 1
ATOM 1240 O O . GLY A 1 168 ? 30.417 -6.282 -41.512 1.00 81.25 168 GLY A O 1
ATOM 1241 N N . THR A 1 169 ? 28.546 -6.805 -42.627 1.00 76.12 169 THR A N 1
ATOM 1242 C CA . THR A 1 169 ? 27.640 -6.510 -41.516 1.00 76.12 169 THR A CA 1
ATOM 1243 C C . THR A 1 169 ? 27.424 -7.775 -40.695 1.00 76.12 169 THR A C 1
ATOM 1245 O O . THR A 1 169 ? 27.348 -8.883 -41.235 1.00 76.12 169 THR A O 1
ATOM 1248 N N . THR A 1 170 ? 27.317 -7.638 -39.374 1.00 70.69 170 THR A N 1
ATOM 1249 C CA . THR A 1 170 ? 26.724 -8.715 -38.584 1.00 70.69 170 THR A CA 1
ATOM 1250 C C . THR A 1 170 ? 25.257 -8.839 -39.003 1.00 70.69 170 THR A C 1
ATOM 1252 O O . THR A 1 170 ? 24.595 -7.846 -39.312 1.00 70.69 170 THR A O 1
ATOM 1255 N N . GLY A 1 171 ? 24.747 -10.068 -39.090 1.00 71.38 171 GLY A N 1
ATOM 1256 C CA . GLY A 1 171 ? 23.314 -10.283 -39.288 1.00 71.38 171 GLY A CA 1
ATOM 1257 C C . GLY A 1 171 ? 22.502 -9.738 -38.107 1.00 71.38 171 GLY A C 1
ATOM 1258 O O . GLY A 1 171 ? 23.053 -9.163 -37.168 1.00 71.38 171 GLY A O 1
ATOM 1259 N N . ILE A 1 172 ? 21.187 -9.967 -38.124 1.00 73.62 172 ILE A N 1
ATOM 1260 C CA . ILE A 1 172 ? 20.319 -9.638 -36.982 1.00 73.62 172 ILE A CA 1
ATOM 1261 C C . ILE A 1 172 ? 20.954 -10.221 -35.706 1.00 73.62 172 ILE A C 1
ATOM 1263 O O . ILE A 1 172 ? 21.242 -11.426 -35.695 1.00 73.62 172 ILE A O 1
ATOM 1267 N N . PRO A 1 173 ? 21.197 -9.406 -34.657 1.00 71.94 173 PRO A N 1
ATOM 1268 C CA . PRO A 1 173 ? 21.711 -9.904 -33.393 1.00 71.94 173 PRO A CA 1
ATOM 1269 C C . PRO A 1 173 ? 20.846 -11.070 -32.921 1.00 71.94 173 PRO A C 1
ATOM 1271 O O . PRO A 1 173 ? 19.634 -10.929 -32.751 1.00 71.94 173 PRO A O 1
ATOM 1274 N N . LYS A 1 174 ? 21.454 -12.247 -32.756 1.00 63.19 174 LYS A N 1
ATOM 1275 C CA . LYS A 1 174 ? 20.760 -13.371 -32.133 1.00 63.19 174 LYS A CA 1
ATOM 1276 C C . LYS A 1 174 ? 20.584 -13.003 -30.664 1.00 63.19 174 LYS A C 1
ATOM 1278 O O . LYS A 1 174 ? 21.580 -12.783 -29.977 1.00 63.19 174 LYS A O 1
ATOM 1283 N N . GLY A 1 175 ? 19.336 -12.872 -30.215 1.00 50.22 175 GLY A N 1
ATOM 1284 C CA . GLY A 1 175 ? 19.035 -12.697 -28.795 1.00 50.22 175 GLY A CA 1
ATOM 1285 C C . GLY A 1 175 ? 19.616 -13.850 -27.962 1.00 50.22 175 GLY A C 1
ATOM 1286 O O . GLY A 1 175 ? 19.964 -14.889 -28.534 1.00 50.22 175 GLY A O 1
ATOM 1287 N N . PRO A 1 176 ? 19.756 -13.676 -26.638 1.00 47.78 176 PRO A N 1
ATOM 1288 C CA . PRO A 1 176 ? 20.192 -14.760 -25.765 1.00 47.78 176 PRO A CA 1
ATOM 1289 C C . PRO A 1 176 ? 19.275 -15.981 -25.944 1.00 47.78 176 PRO A C 1
ATOM 1291 O O . PRO A 1 176 ? 18.060 -15.826 -26.087 1.00 47.78 176 PRO A O 1
ATOM 1294 N N . ALA A 1 177 ? 19.898 -17.161 -26.016 1.00 39.78 177 ALA A N 1
ATOM 1295 C CA . ALA A 1 177 ? 19.222 -18.457 -26.064 1.00 39.78 177 ALA A CA 1
ATOM 1296 C C . ALA A 1 177 ? 18.578 -18.800 -24.717 1.00 39.78 177 ALA A C 1
ATOM 1298 O O . ALA A 1 177 ? 19.141 -18.375 -23.681 1.00 39.78 177 ALA A O 1
#

Sequence (177 aa):
MIEHIKRIVGEYLSQFVRPKYGTVTSYDSNTYRVKVMLHPEEIETGWIQLSAPFVGGSFGAVFGPSIGDLARVDFLEGSAQAAIMGGRFFHDGLTPPSVGPGEVKIISSSGVIVSLDKTGTLTLSALSGAGEIDINAKSVIKITAPDVQIQGINFASHVHGGVLPGGGTTGIPKGPA

Mean predicted aligned error: 7.37 Å